Protein AF-A0A136MS18-F1 (afdb_monomer)

Solvent-accessible surface area (backbone atoms only — not comparable to full-atom values): 14974 Å² total; per-residue (Å²): 125,74,68,62,61,57,50,55,50,48,53,51,35,52,52,38,49,54,53,46,48,54,55,48,48,54,52,50,51,46,28,74,75,67,72,48,79,78,60,43,69,60,50,48,47,42,41,65,73,29,36,51,51,38,35,55,39,33,37,70,74,33,59,57,93,68,89,63,95,49,95,57,48,67,60,36,40,49,45,25,52,47,43,45,52,34,37,53,37,49,52,52,36,33,52,25,37,42,39,48,69,60,43,41,62,52,52,54,52,51,56,74,72,51,87,61,72,89,47,51,65,58,52,52,52,51,52,51,51,32,52,51,30,54,68,41,42,66,54,32,56,51,50,35,52,52,38,50,52,50,48,55,56,51,44,51,57,56,50,41,76,42,49,88,38,64,69,56,49,42,50,51,61,78,36,42,78,59,46,64,72,74,36,57,70,68,58,47,50,50,43,29,41,70,45,26,91,54,18,62,58,45,52,31,48,57,39,20,53,56,25,48,80,67,71,39,49,71,68,18,49,54,31,52,53,50,44,62,69,65,65,62,92,83,84,71,82,80,78,71,56,54,69,60,56,42,52,52,40,50,54,46,33,54,53,22,57,76,70,66,37,62,68,56,33,56,53,33,56,60,52,47,66,75,59,109

Radius of gyration: 25.47 Å; Cα contacts (8 Å, |Δi|>4): 242; chains: 1; bounding box: 56×48×82 Å

Mean predicted aligned error: 6.59 Å

Nearest PDB structures (foldseek):
  8snb-assembly1_1G  TM=2.740E-01  e=3.093E+00  Strongylocentrotus purpuratus
  8iyj-assembly1_W2  TM=2.113E-01  e=2.718E+00  Mus musculus
  8otz-assembly1_DX  TM=2.016E-01  e=2.388E+00  Bos taurus
  8otz-assembly1_EY  TM=1.857E-01  e=6.440E+00  Bos taurus

pLDDT: mean 89.03, std 12.2, range [33.09, 98.69]

Secondary structure (DSSP, 8-state):
-HHHHHHHHHHHHHHHHHHHHHHHHHHHHHHHHH-PPPPHHHHHHHIIIIIHHHHHHHHHHHSS---S--TTHHHHHHHHHHHHHHHHHHHHHHHHHHIIIIIHHHHHHHHHH---GGGHHHHHHHHHHHHHHHHHHHHHHHHHHHHHHHHHHHHHHHHHTTTT-HHHHHHHHHTHHHHHHHS-HHHHHHHHHHH-TTHHHHHHHHHHHHHHHTT-HHHHHHHHHHHHHH--TTSS--SS-HHHHHHHHHHHHHHHHHTT-HHHHHHHHHHHHHH-

Structure (mmCIF, N/CA/C/O backbone):
data_AF-A0A136MS18-F1
#
_entry.id   AF-A0A136MS18-F1
#
loop_
_atom_site.group_PDB
_atom_site.id
_atom_site.type_symbol
_atom_site.label_atom_id
_atom_site.label_alt_id
_atom_site.label_comp_id
_atom_site.label_asym_id
_atom_site.label_entity_id
_atom_site.label_seq_id
_atom_site.pdbx_PDB_ins_code
_atom_site.Cartn_x
_atom_site.Cartn_y
_atom_site.Cartn_z
_atom_site.occupancy
_atom_site.B_iso_or_equiv
_atom_site.auth_seq_id
_atom_site.auth_comp_id
_atom_site.auth_asym_id
_atom_site.auth_atom_id
_atom_site.pdbx_PDB_model_num
ATOM 1 N N . MET A 1 1 ? 23.961 16.015 -4.157 1.00 33.09 1 MET A N 1
ATOM 2 C CA . MET A 1 1 ? 23.806 15.070 -3.021 1.00 33.09 1 MET A CA 1
ATOM 3 C C . MET A 1 1 ? 22.403 15.019 -2.402 1.00 33.09 1 MET A C 1
ATOM 5 O O . MET A 1 1 ? 22.062 13.973 -1.872 1.00 33.09 1 MET A O 1
ATOM 9 N N . LYS A 1 2 ? 21.564 16.069 -2.480 1.00 38.19 2 LYS A N 1
ATOM 10 C CA . LYS A 1 2 ? 20.207 16.080 -1.881 1.00 38.19 2 LYS A CA 1
ATOM 11 C C . LYS A 1 2 ? 19.109 15.338 -2.681 1.00 38.19 2 LYS A C 1
ATOM 13 O O . LYS A 1 2 ? 18.077 15.024 -2.105 1.00 38.19 2 LYS A O 1
ATOM 18 N N . SER A 1 3 ? 19.324 15.021 -3.964 1.00 50.47 3 SER A N 1
ATOM 19 C CA . SER A 1 3 ? 18.340 14.317 -4.814 1.00 50.47 3 SER A CA 1
ATOM 20 C C . SER A 1 3 ? 18.195 12.822 -4.493 1.00 50.47 3 SER A C 1
ATOM 22 O O . SER A 1 3 ? 17.095 12.289 -4.566 1.00 50.47 3 SER A O 1
ATOM 24 N N . ASN A 1 4 ? 19.276 12.145 -4.086 1.00 49.47 4 ASN A N 1
ATOM 25 C CA . ASN A 1 4 ? 19.251 10.694 -3.855 1.00 49.47 4 ASN A CA 1
ATOM 26 C C . ASN A 1 4 ? 18.487 10.308 -2.579 1.00 49.47 4 ASN A C 1
ATOM 28 O O . ASN A 1 4 ? 17.766 9.315 -2.589 1.00 49.47 4 ASN A O 1
ATOM 32 N N . LEU A 1 5 ? 18.586 11.110 -1.511 1.00 51.78 5 LEU A N 1
ATOM 33 C CA . LEU A 1 5 ? 17.838 10.889 -0.264 1.00 51.78 5 LEU A CA 1
ATOM 34 C C . LEU A 1 5 ? 16.319 10.949 -0.497 1.00 51.78 5 LEU A C 1
ATOM 36 O O . LEU A 1 5 ? 15.604 10.053 -0.062 1.00 51.78 5 LEU A O 1
ATOM 40 N N . SER A 1 6 ? 15.852 11.910 -1.302 1.00 75.31 6 SER A N 1
ATOM 41 C CA . SER A 1 6 ? 14.428 12.043 -1.640 1.00 75.31 6 SER A CA 1
ATOM 42 C C . SER A 1 6 ? 13.873 10.859 -2.445 1.00 75.31 6 SER A C 1
ATOM 44 O O . SER A 1 6 ? 12.674 10.594 -2.373 1.00 75.31 6 SER A O 1
ATOM 46 N N . ASN A 1 7 ? 14.707 10.154 -3.218 1.00 83.81 7 ASN A N 1
ATOM 47 C CA . ASN A 1 7 ? 14.269 9.014 -4.030 1.00 83.81 7 ASN A CA 1
ATOM 48 C C . ASN A 1 7 ? 14.066 7.758 -3.180 1.00 83.81 7 ASN A C 1
ATOM 50 O O . ASN A 1 7 ? 13.049 7.081 -3.320 1.00 83.81 7 ASN A O 1
ATOM 54 N N . PHE A 1 8 ? 15.004 7.471 -2.272 1.00 85.88 8 PHE A N 1
ATOM 55 C CA . PHE A 1 8 ? 14.867 6.351 -1.340 1.00 85.88 8 PHE A CA 1
ATOM 56 C C . PHE A 1 8 ? 13.683 6.545 -0.396 1.00 85.88 8 PHE A C 1
ATOM 58 O O . PHE A 1 8 ? 12.918 5.607 -0.192 1.00 85.88 8 PHE A O 1
ATOM 65 N N . GLU A 1 9 ? 13.490 7.762 0.119 1.00 88.50 9 GLU A N 1
ATOM 66 C CA . GLU A 1 9 ? 12.328 8.101 0.945 1.00 88.50 9 GLU A CA 1
ATOM 67 C C . GLU A 1 9 ? 11.017 7.884 0.178 1.00 88.50 9 GLU A C 1
ATOM 69 O O . GLU A 1 9 ? 10.095 7.274 0.713 1.00 88.50 9 GLU A O 1
ATOM 74 N N . ARG A 1 10 ? 10.942 8.297 -1.096 1.00 91.25 10 ARG A N 1
ATOM 75 C CA . ARG A 1 10 ? 9.740 8.123 -1.928 1.00 91.25 10 ARG A CA 1
ATOM 76 C C . ARG A 1 10 ? 9.439 6.652 -2.198 1.00 91.25 10 ARG A C 1
ATOM 78 O O . ARG A 1 10 ? 8.299 6.226 -2.055 1.00 91.25 10 ARG A O 1
ATOM 85 N N . ILE A 1 11 ? 10.452 5.859 -2.540 1.00 93.75 11 ILE A N 1
ATOM 86 C CA . ILE A 1 11 ? 10.289 4.413 -2.746 1.00 93.75 11 ILE A CA 1
ATOM 87 C C . ILE A 1 11 ? 9.868 3.724 -1.448 1.00 93.75 11 ILE A C 1
ATOM 89 O O . ILE A 1 11 ? 8.988 2.865 -1.461 1.00 93.75 11 ILE A O 1
ATOM 93 N N . HIS A 1 12 ? 10.474 4.102 -0.322 1.00 93.94 12 HIS A N 1
ATOM 94 C CA . HIS A 1 12 ? 10.102 3.576 0.985 1.00 93.94 12 HIS A CA 1
ATOM 95 C C . HIS A 1 12 ? 8.643 3.901 1.327 1.00 93.94 12 HIS A C 1
ATOM 97 O O . HIS A 1 12 ? 7.895 2.997 1.697 1.00 93.94 12 HIS A O 1
ATOM 103 N N . PHE A 1 13 ? 8.225 5.151 1.117 1.00 95.81 13 PHE A N 1
ATOM 104 C CA . PHE A 1 13 ? 6.844 5.588 1.293 1.00 95.81 13 PHE A CA 1
ATOM 105 C C . PHE A 1 13 ? 5.871 4.776 0.433 1.00 95.81 13 PHE A C 1
ATOM 107 O O . PHE A 1 13 ? 4.915 4.223 0.966 1.00 95.81 13 PHE A O 1
ATOM 114 N N . LEU A 1 14 ? 6.134 4.634 -0.872 1.00 96.56 14 LEU A N 1
ATOM 115 C CA . LEU A 1 14 ? 5.261 3.882 -1.781 1.00 96.56 14 LEU A CA 1
ATOM 116 C C . LEU A 1 14 ? 5.157 2.406 -1.384 1.00 96.56 14 LEU A C 1
ATOM 118 O O . LEU A 1 14 ? 4.071 1.835 -1.413 1.00 96.56 14 LEU A O 1
ATOM 122 N N . ARG A 1 15 ? 6.262 1.786 -0.951 1.00 96.19 15 ARG A N 1
ATOM 123 C CA . ARG A 1 15 ? 6.241 0.407 -0.440 1.00 96.19 15 ARG A CA 1
ATOM 124 C C . ARG A 1 15 ? 5.384 0.275 0.813 1.00 96.19 15 ARG A C 1
ATOM 126 O O . ARG A 1 15 ? 4.618 -0.681 0.905 1.00 96.19 15 ARG A O 1
ATOM 133 N N . LEU A 1 16 ? 5.521 1.193 1.770 1.00 97.12 16 LEU A N 1
ATOM 134 C CA . LEU A 1 16 ? 4.694 1.190 2.978 1.00 97.12 16 LEU A CA 1
ATOM 135 C C . LEU A 1 16 ? 3.220 1.387 2.628 1.00 97.12 16 LEU A C 1
ATOM 137 O O . LEU A 1 16 ? 2.384 0.615 3.087 1.00 97.12 16 LEU A O 1
ATOM 141 N N . LEU A 1 17 ? 2.919 2.367 1.774 1.00 98.19 17 LEU A N 1
ATOM 142 C CA . LEU A 1 17 ? 1.559 2.679 1.358 1.00 98.19 17 LEU A CA 1
ATOM 143 C C . LEU A 1 17 ? 0.900 1.491 0.664 1.00 98.19 17 LEU A C 1
ATOM 145 O O . LEU A 1 17 ? -0.183 1.088 1.059 1.00 98.19 17 LEU A O 1
ATOM 149 N N . PHE A 1 18 ? 1.536 0.926 -0.361 1.00 97.81 18 PHE A N 1
ATOM 150 C CA . PHE A 1 18 ? 0.926 -0.126 -1.172 1.00 97.81 18 PHE A CA 1
ATOM 151 C C . PHE A 1 18 ? 0.724 -1.415 -0.382 1.00 97.81 18 PHE A C 1
ATOM 153 O O . PHE A 1 18 ? -0.341 -2.020 -0.468 1.00 97.81 18 PHE A O 1
ATOM 160 N N . ASN A 1 19 ? 1.699 -1.815 0.437 1.00 96.75 19 ASN A N 1
ATOM 161 C CA . ASN A 1 19 ? 1.524 -2.992 1.284 1.00 96.75 19 ASN A CA 1
ATOM 162 C C . ASN A 1 19 ? 0.481 -2.742 2.381 1.00 96.75 19 ASN A C 1
ATOM 164 O O . ASN A 1 19 ? -0.406 -3.571 2.561 1.00 96.75 19 ASN A O 1
ATOM 168 N N . GLY A 1 20 ? 0.522 -1.579 3.041 1.00 97.56 20 GLY A N 1
ATOM 169 C CA . GLY A 1 20 ? -0.467 -1.189 4.048 1.00 97.56 20 GLY A CA 1
ATOM 170 C C . GLY A 1 20 ? -1.888 -1.107 3.497 1.00 97.56 20 GLY A C 1
ATOM 171 O O . GLY A 1 20 ? -2.825 -1.594 4.122 1.00 97.56 20 GLY A O 1
ATOM 172 N N . TYR A 1 21 ? -2.041 -0.557 2.292 1.00 98.50 21 TYR A N 1
ATOM 173 C CA . TYR A 1 21 ? -3.304 -0.505 1.564 1.00 98.50 21 TYR A CA 1
ATOM 174 C C . TYR A 1 21 ? -3.860 -1.907 1.315 1.00 98.50 21 TYR A C 1
ATOM 176 O O . TYR A 1 21 ? -5.025 -2.165 1.606 1.00 98.50 21 TYR A O 1
ATOM 184 N N . LEU A 1 22 ? -3.036 -2.828 0.802 1.00 98.00 22 LEU A N 1
ATOM 185 C CA . LEU A 1 22 ? -3.468 -4.198 0.520 1.00 98.00 22 LEU A CA 1
ATOM 186 C C . LEU A 1 22 ? -3.804 -4.972 1.794 1.00 98.00 22 LEU A C 1
ATOM 188 O O . LEU A 1 22 ? -4.805 -5.682 1.825 1.00 98.00 22 LEU A O 1
ATOM 192 N N . GLU A 1 23 ? -3.008 -4.819 2.847 1.00 97.50 23 GLU A N 1
ATOM 193 C CA . GLU A 1 23 ? -3.266 -5.479 4.125 1.00 97.50 23 GLU A CA 1
ATOM 194 C C .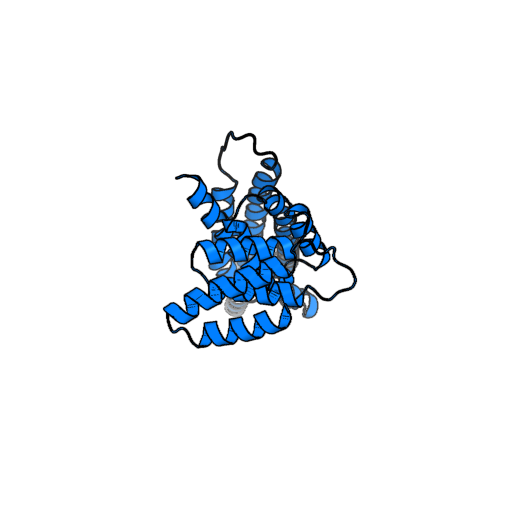 GLU A 1 23 ? -4.562 -4.966 4.767 1.00 97.50 23 GLU A C 1
ATOM 196 O O . GLU A 1 23 ? -5.427 -5.758 5.154 1.00 97.50 23 GLU A O 1
ATOM 201 N N . PHE A 1 24 ? -4.760 -3.644 4.795 1.00 98.31 24 PHE A N 1
ATOM 202 C CA . PHE A 1 24 ? -5.987 -3.054 5.319 1.00 98.31 24 PHE A CA 1
ATOM 203 C C . PHE A 1 24 ? -7.206 -3.367 4.443 1.00 98.31 24 PHE A C 1
ATOM 205 O O . PHE A 1 24 ? -8.287 -3.615 4.973 1.00 98.31 24 PHE A O 1
ATOM 212 N N . ARG A 1 25 ? -7.052 -3.444 3.115 1.00 98.00 25 ARG A N 1
ATOM 213 C CA . ARG A 1 25 ? -8.117 -3.870 2.192 1.00 98.00 25 ARG A CA 1
ATOM 214 C C . ARG A 1 25 ? -8.662 -5.246 2.559 1.00 98.00 25 ARG A C 1
ATOM 216 O O . ARG A 1 25 ? -9.873 -5.446 2.521 1.00 98.00 25 ARG A O 1
ATOM 223 N N . GLU A 1 26 ? -7.801 -6.192 2.923 1.00 97.38 26 GLU A N 1
ATOM 224 C CA . GLU A 1 26 ? -8.241 -7.531 3.326 1.00 97.38 26 GLU A CA 1
ATOM 225 C C . GLU A 1 26 ? -8.958 -7.523 4.683 1.00 97.38 26 GLU A C 1
ATOM 227 O O . GLU A 1 26 ? -9.953 -8.230 4.853 1.00 97.38 26 GLU A O 1
ATOM 232 N N . ILE A 1 27 ? -8.522 -6.683 5.628 1.00 97.50 27 ILE A N 1
ATOM 233 C CA . ILE A 1 27 ? -9.252 -6.446 6.885 1.00 97.50 27 ILE A CA 1
ATOM 234 C C . ILE A 1 27 ? -10.639 -5.865 6.597 1.00 97.50 27 ILE A C 1
ATOM 236 O O . ILE A 1 27 ? -11.641 -6.373 7.101 1.00 97.50 27 ILE A O 1
ATOM 240 N N . TYR A 1 28 ? -10.701 -4.834 5.758 1.00 98.06 28 TYR A N 1
ATOM 241 C CA . TYR A 1 28 ? -11.936 -4.142 5.423 1.00 98.06 28 TYR A CA 1
ATOM 242 C C . TYR A 1 28 ? -12.926 -5.054 4.689 1.00 98.06 28 TYR A C 1
ATOM 244 O O . TYR A 1 28 ? -14.100 -5.096 5.043 1.00 98.06 28 TYR A O 1
ATOM 252 N N . LYS A 1 29 ? -12.457 -5.863 3.729 1.00 97.44 29 LYS A N 1
ATOM 253 C CA . LYS A 1 29 ? -13.288 -6.868 3.045 1.00 97.44 29 LYS A CA 1
ATOM 254 C C . LYS A 1 29 ? -13.893 -7.881 4.012 1.00 97.44 29 LYS A C 1
ATOM 256 O O . LYS A 1 29 ? -15.079 -8.173 3.904 1.00 97.44 29 LYS A O 1
ATOM 261 N N . LYS A 1 30 ? -13.099 -8.415 4.946 1.00 96.56 30 LYS A N 1
ATOM 262 C CA . LYS A 1 30 ? -13.599 -9.360 5.959 1.00 96.56 30 LYS A CA 1
ATOM 263 C C . LYS A 1 30 ? -14.648 -8.712 6.849 1.00 96.56 30 LYS A C 1
ATOM 265 O O . LYS A 1 30 ? -15.694 -9.305 7.079 1.00 96.56 30 LYS A O 1
ATOM 270 N N . PHE A 1 31 ? -14.405 -7.477 7.282 1.00 96.75 31 PHE A N 1
ATOM 271 C CA . PHE A 1 31 ? -15.391 -6.711 8.036 1.00 96.75 31 PHE A CA 1
ATOM 272 C C . PHE A 1 31 ? -16.700 -6.527 7.250 1.00 96.75 31 PHE A C 1
ATOM 274 O O . PHE A 1 31 ? -17.769 -6.777 7.796 1.00 96.75 31 PHE A O 1
ATOM 281 N N . GLN A 1 32 ? -16.630 -6.168 5.966 1.00 96.88 32 GLN A N 1
ATOM 282 C CA . GLN A 1 32 ? -17.813 -6.012 5.111 1.00 96.88 32 GLN A CA 1
ATOM 283 C C . GLN A 1 32 ? -18.567 -7.332 4.880 1.00 96.88 32 GLN A C 1
ATOM 285 O O . GLN A 1 32 ? -19.793 -7.334 4.826 1.00 96.88 32 GLN A O 1
ATOM 290 N N . ALA A 1 33 ? -17.853 -8.452 4.744 1.00 96.19 33 ALA A N 1
ATOM 291 C CA . ALA A 1 33 ? -18.457 -9.754 4.468 1.00 96.19 33 ALA A CA 1
ATOM 292 C C . ALA A 1 33 ? -19.047 -10.429 5.718 1.00 96.19 33 ALA A C 1
ATOM 294 O O . ALA A 1 33 ? -20.098 -11.060 5.640 1.00 96.19 33 ALA A O 1
ATOM 295 N N . GLU A 1 34 ? -18.365 -10.323 6.860 1.00 95.00 34 GLU A N 1
ATOM 296 C CA . GLU A 1 34 ? -18.676 -11.092 8.073 1.00 95.00 34 GLU A CA 1
ATOM 297 C C . GLU A 1 34 ? -19.262 -10.227 9.200 1.00 95.00 34 GLU A C 1
ATOM 299 O O . GLU A 1 34 ? -19.742 -10.761 10.198 1.00 95.00 34 GLU A O 1
ATOM 304 N N . GLY A 1 35 ? -19.174 -8.895 9.106 1.00 90.69 35 GLY A N 1
ATOM 305 C CA . GLY A 1 35 ? -19.489 -7.976 10.208 1.00 90.69 35 GLY A CA 1
ATOM 306 C C . GLY A 1 35 ? -18.524 -8.082 11.397 1.00 90.69 35 GLY A C 1
ATOM 307 O O . GLY A 1 35 ? -18.728 -7.444 12.429 1.00 90.69 35 GLY A O 1
ATOM 308 N N . ALA A 1 36 ? -17.470 -8.894 11.278 1.00 88.88 36 ALA A N 1
ATOM 309 C CA . ALA A 1 36 ? -16.552 -9.194 12.362 1.00 88.88 36 ALA A CA 1
ATOM 310 C C . ALA A 1 36 ? -15.483 -8.105 12.512 1.00 88.88 36 ALA A C 1
ATOM 312 O O . ALA A 1 36 ? -14.789 -7.743 11.560 1.00 88.88 36 ALA A O 1
ATOM 313 N N . PHE A 1 37 ? -15.302 -7.616 13.740 1.00 92.88 37 PHE A N 1
ATOM 314 C CA . PHE A 1 37 ? -14.216 -6.689 14.047 1.00 92.88 37 PHE A CA 1
ATOM 315 C C . PHE A 1 37 ? -12.847 -7.370 13.946 1.00 92.88 37 PHE A C 1
ATOM 317 O O . PHE A 1 37 ? -12.695 -8.520 14.383 1.00 92.88 37 PHE A O 1
ATOM 324 N N . PRO A 1 38 ? -11.821 -6.660 13.444 1.00 94.00 38 PRO A N 1
ATOM 325 C CA . PRO A 1 38 ? -10.468 -7.189 13.420 1.00 94.00 38 PRO A CA 1
ATOM 326 C C . PRO A 1 38 ? -9.948 -7.447 14.837 1.00 94.00 38 PRO A C 1
ATOM 328 O O . PRO A 1 38 ? -10.395 -6.865 15.828 1.00 94.00 38 PRO A O 1
ATOM 331 N N . ARG A 1 39 ? -8.949 -8.324 14.947 1.00 93.31 39 ARG A N 1
ATOM 332 C CA . ARG A 1 39 ? -8.255 -8.543 16.221 1.00 93.31 39 ARG A CA 1
ATOM 333 C C . ARG A 1 39 ? -7.441 -7.295 16.569 1.00 93.31 39 ARG A C 1
ATOM 335 O O . ARG A 1 39 ? -6.647 -6.854 15.743 1.00 93.31 39 ARG A O 1
ATOM 342 N N . ALA A 1 40 ? -7.559 -6.805 17.805 1.00 93.38 40 ALA A N 1
ATOM 343 C CA . ALA A 1 40 ? -6.842 -5.615 18.284 1.00 93.38 40 ALA A CA 1
ATOM 344 C C . ALA A 1 40 ? -5.328 -5.678 18.006 1.00 93.38 40 ALA A C 1
ATOM 346 O O . ALA A 1 40 ? -4.757 -4.724 17.495 1.00 93.38 40 ALA A O 1
ATOM 347 N N . ARG A 1 41 ? -4.706 -6.845 18.225 1.00 93.88 41 ARG A N 1
ATOM 348 C CA . ARG A 1 41 ? -3.273 -7.070 17.969 1.00 93.88 41 ARG A CA 1
ATOM 349 C C . ARG A 1 41 ? -2.862 -6.865 16.504 1.00 93.88 41 ARG A C 1
ATOM 351 O O . ARG A 1 41 ? -1.747 -6.431 16.251 1.00 93.88 41 ARG A O 1
ATOM 358 N N . ILE A 1 42 ? -3.740 -7.181 15.546 1.00 95.62 42 ILE A N 1
ATOM 359 C CA . ILE A 1 42 ? -3.459 -6.956 14.116 1.00 95.62 42 ILE A CA 1
ATOM 360 C C . ILE A 1 42 ? -3.433 -5.450 13.833 1.00 95.62 42 ILE A C 1
ATOM 362 O O . ILE A 1 42 ? -2.524 -4.969 13.166 1.00 95.62 42 ILE A O 1
ATOM 366 N N . ILE A 1 43 ? -4.395 -4.698 14.379 1.00 97.19 43 ILE A N 1
ATOM 367 C CA . ILE A 1 43 ? -4.447 -3.238 14.213 1.00 97.19 43 ILE A CA 1
ATOM 368 C C . ILE A 1 43 ? -3.278 -2.551 14.925 1.00 97.19 43 ILE A C 1
ATOM 370 O O . ILE A 1 43 ? -2.670 -1.652 14.357 1.00 97.19 43 ILE A O 1
ATOM 374 N N . GLU A 1 44 ? -2.909 -3.007 16.122 1.00 96.25 44 GLU A N 1
ATOM 375 C CA . GLU A 1 44 ? -1.719 -2.533 16.837 1.00 96.25 44 GLU A CA 1
ATOM 376 C C . GLU A 1 44 ? -0.439 -2.733 16.013 1.00 96.25 44 GLU A C 1
ATOM 378 O O . GLU A 1 44 ? 0.345 -1.795 15.854 1.00 96.25 44 GLU A O 1
ATOM 383 N N . GLN A 1 45 ? -0.248 -3.928 15.442 1.00 96.75 45 GLN A N 1
ATOM 384 C CA . GLN A 1 45 ? 0.903 -4.214 14.588 1.00 96.75 45 GLN A CA 1
ATOM 385 C C . GLN A 1 45 ? 0.910 -3.313 13.348 1.00 96.75 45 GLN A C 1
ATOM 387 O O . GLN A 1 45 ? 1.928 -2.692 13.053 1.00 96.75 45 GLN A O 1
ATOM 392 N N . LEU A 1 46 ? -0.227 -3.176 12.659 1.00 96.12 46 LEU A N 1
ATOM 393 C CA . LEU A 1 46 ? -0.361 -2.269 11.518 1.00 96.12 46 LEU A CA 1
ATOM 394 C C . LEU A 1 46 ? -0.025 -0.822 11.889 1.00 96.12 46 LEU A C 1
ATOM 396 O O . LEU A 1 46 ? 0.691 -0.142 11.151 1.00 96.12 46 LEU A O 1
ATOM 400 N N . CYS A 1 47 ? -0.508 -0.347 13.036 1.00 96.12 47 CYS A N 1
ATOM 401 C CA . CYS A 1 47 ? -0.231 1.001 13.511 1.00 96.12 47 CYS A CA 1
ATOM 402 C C . CYS A 1 47 ? 1.279 1.241 13.667 1.00 96.12 47 CYS A C 1
ATOM 404 O O . CYS A 1 47 ? 1.806 2.219 13.137 1.00 96.12 47 CYS A O 1
ATOM 406 N N . GLN A 1 48 ? 1.983 0.328 14.341 1.00 94.19 48 GLN A N 1
ATOM 407 C CA . GLN A 1 48 ? 3.414 0.459 14.642 1.00 94.19 48 GLN A CA 1
ATOM 408 C C . GLN A 1 48 ? 4.308 0.198 13.422 1.00 94.19 48 GLN A C 1
ATOM 410 O O . GLN A 1 48 ? 5.299 0.893 13.184 1.00 94.19 48 GLN A O 1
ATOM 415 N N . GLU A 1 49 ? 3.992 -0.832 12.642 1.00 95.25 49 GLU A N 1
ATOM 416 C CA . GLU A 1 49 ? 4.876 -1.307 11.582 1.00 95.25 49 GLU A CA 1
ATOM 417 C C . GLU A 1 49 ? 4.651 -0.597 10.251 1.00 95.25 49 GLU A C 1
ATOM 419 O O . GLU A 1 49 ? 5.603 -0.518 9.464 1.00 95.25 49 GLU A O 1
ATOM 424 N N . VAL A 1 50 ? 3.446 -0.061 10.027 1.00 96.94 50 VAL A N 1
ATOM 425 C CA . VAL A 1 50 ? 3.026 0.545 8.761 1.00 96.94 50 VAL A CA 1
ATOM 426 C C . VAL A 1 50 ? 2.637 2.007 8.942 1.00 96.94 50 VAL A C 1
ATOM 428 O O . VAL A 1 50 ? 3.321 2.868 8.394 1.00 96.94 50 VAL A O 1
ATOM 431 N N . PHE A 1 51 ? 1.572 2.318 9.689 1.00 97.38 51 PHE A N 1
ATOM 432 C CA . 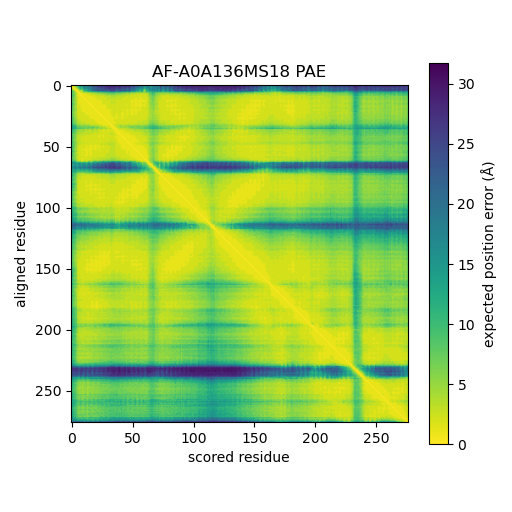PHE A 1 51 ? 0.968 3.657 9.649 1.00 97.38 51 PHE A CA 1
ATOM 433 C C . PHE A 1 51 ? 1.825 4.741 10.321 1.00 97.38 51 PHE A C 1
ATOM 435 O O . PHE A 1 51 ? 1.928 5.837 9.772 1.00 97.38 51 PHE A O 1
ATOM 442 N N . ASP A 1 52 ? 2.511 4.451 11.430 1.00 97.75 52 ASP A N 1
ATOM 443 C CA . ASP A 1 52 ? 3.441 5.412 12.049 1.00 97.75 52 ASP A CA 1
ATOM 444 C C . ASP A 1 52 ? 4.632 5.726 11.124 1.00 97.75 52 ASP A C 1
ATOM 446 O O . ASP A 1 52 ? 5.027 6.884 10.925 1.00 97.75 52 ASP A O 1
ATOM 450 N N . LYS A 1 53 ? 5.163 4.693 10.459 1.00 97.62 53 LYS A N 1
ATOM 451 C CA . LYS A 1 53 ? 6.239 4.856 9.473 1.00 97.62 53 LYS A CA 1
ATOM 452 C C . LYS A 1 53 ? 5.751 5.595 8.234 1.00 97.62 53 LYS A C 1
ATOM 454 O O . LYS A 1 53 ? 6.475 6.446 7.720 1.00 97.62 53 LYS A O 1
ATOM 459 N N . LEU A 1 54 ? 4.531 5.310 7.779 1.00 96.81 54 LEU A N 1
ATOM 460 C CA . LEU A 1 54 ? 3.901 5.986 6.651 1.00 96.81 54 LEU A CA 1
ATOM 461 C C . LEU A 1 54 ? 3.733 7.478 6.951 1.00 96.81 54 LEU A C 1
ATOM 463 O O . LEU A 1 54 ? 4.173 8.299 6.150 1.00 96.81 54 LEU A O 1
ATOM 467 N N . ARG A 1 55 ? 3.208 7.825 8.134 1.00 96.44 55 ARG A N 1
ATOM 468 C CA . ARG A 1 55 ? 3.088 9.206 8.628 1.00 96.44 55 ARG A CA 1
ATOM 469 C C . ARG A 1 55 ? 4.436 9.909 8.669 1.00 96.44 55 ARG A C 1
ATOM 471 O O . ARG A 1 55 ? 4.600 10.995 8.122 1.00 96.44 55 ARG A O 1
ATOM 478 N N . THR A 1 56 ? 5.426 9.278 9.289 1.00 95.44 56 THR A N 1
ATOM 479 C CA . THR A 1 56 ? 6.769 9.850 9.409 1.00 95.44 56 THR A CA 1
ATOM 480 C C . THR A 1 56 ? 7.423 10.046 8.039 1.00 95.44 56 THR A C 1
ATOM 482 O O . THR A 1 56 ? 8.093 11.054 7.807 1.00 95.44 56 THR A O 1
ATOM 485 N N . SER A 1 57 ? 7.231 9.099 7.119 1.00 94.06 57 SER A N 1
ATOM 486 C CA . SER A 1 57 ? 7.764 9.177 5.761 1.00 94.06 57 SER A CA 1
ATOM 487 C C . SER A 1 57 ? 7.055 10.248 4.929 1.00 94.06 57 SER A C 1
ATOM 489 O O . SER A 1 57 ? 7.736 10.993 4.227 1.00 94.06 57 SER A O 1
ATOM 491 N N . ALA A 1 58 ? 5.728 10.372 5.038 1.00 93.69 58 ALA A N 1
ATOM 492 C CA . ALA A 1 58 ? 4.957 11.438 4.398 1.00 93.69 58 ALA A CA 1
ATOM 493 C C . ALA A 1 58 ? 5.449 12.813 4.854 1.00 93.69 58 ALA A C 1
ATOM 495 O O . ALA A 1 58 ? 5.801 13.646 4.023 1.00 93.69 58 ALA A O 1
ATOM 496 N N . HIS A 1 59 ? 5.615 13.001 6.163 1.00 91.50 59 HIS A N 1
ATOM 497 C CA . HIS A 1 59 ? 6.032 14.283 6.716 1.00 91.50 59 HIS A CA 1
ATOM 498 C C . HIS A 1 59 ? 7.436 14.698 6.257 1.00 91.50 59 HIS A C 1
ATOM 500 O O . HIS A 1 59 ? 7.675 15.855 5.906 1.00 91.50 59 HIS A O 1
ATOM 506 N N . LYS A 1 60 ? 8.376 13.747 6.181 1.00 89.88 60 LYS A N 1
ATOM 507 C CA . LYS A 1 60 ? 9.728 13.997 5.647 1.00 89.88 60 LYS A CA 1
ATOM 508 C C . LYS A 1 60 ? 9.713 14.354 4.158 1.00 89.88 60 LYS A C 1
ATOM 510 O O . LYS A 1 60 ? 10.448 15.251 3.726 1.00 89.88 60 LYS A O 1
ATOM 515 N N . LEU A 1 61 ? 8.885 13.656 3.382 1.00 88.19 61 LEU A N 1
ATOM 516 C CA . LEU A 1 61 ? 8.773 13.854 1.940 1.00 88.19 61 LEU A CA 1
ATOM 517 C C . LEU A 1 61 ? 8.068 15.164 1.587 1.00 88.19 61 LEU A C 1
ATOM 519 O O . LEU A 1 61 ? 8.552 15.902 0.728 1.00 88.19 61 LEU A O 1
ATOM 523 N N . TYR A 1 62 ? 6.962 15.454 2.267 1.00 87.94 62 TYR A N 1
ATOM 524 C CA . TYR A 1 62 ? 5.971 16.436 1.842 1.00 87.94 62 TYR A CA 1
ATOM 525 C C . TYR A 1 62 ? 5.776 17.594 2.837 1.00 87.94 62 TYR A C 1
ATOM 527 O O . TYR A 1 62 ? 5.526 18.722 2.409 1.00 87.94 62 TYR A O 1
ATOM 535 N N . GLY A 1 63 ? 5.972 17.374 4.141 1.00 74.00 63 GLY A N 1
ATOM 536 C CA . GLY A 1 63 ? 5.649 18.331 5.213 1.00 74.00 63 GLY A CA 1
ATOM 537 C C . GLY A 1 63 ? 6.637 19.490 5.431 1.00 74.00 63 GLY A C 1
ATOM 538 O O . GLY A 1 63 ? 6.344 20.431 6.164 1.00 74.00 63 GLY A O 1
ATOM 539 N N . GLY A 1 64 ? 7.820 19.481 4.806 1.00 68.50 64 GLY A N 1
ATOM 540 C CA . GLY A 1 64 ? 8.825 20.539 5.009 1.00 68.50 64 GLY A CA 1
ATOM 541 C C . GLY A 1 64 ? 8.499 21.863 4.299 1.00 68.50 64 GLY A C 1
ATOM 542 O O . GLY A 1 64 ? 7.923 21.839 3.219 1.00 68.50 64 GLY A O 1
ATOM 543 N N . ASN A 1 65 ? 8.957 23.008 4.837 1.00 54.91 65 ASN A N 1
ATOM 544 C CA . ASN A 1 65 ? 8.933 24.357 4.221 1.00 54.91 65 ASN A CA 1
ATOM 545 C C . ASN A 1 65 ? 9.837 24.459 2.969 1.00 54.91 65 ASN A C 1
ATOM 547 O O . ASN A 1 65 ? 10.766 25.268 2.894 1.00 54.91 65 ASN A O 1
ATOM 551 N N . ARG A 1 66 ? 9.615 23.602 1.972 1.00 59.66 66 ARG A N 1
ATOM 552 C CA . ARG A 1 66 ? 10.329 23.650 0.697 1.00 59.66 66 ARG A CA 1
ATOM 553 C C . ARG A 1 66 ? 9.734 24.797 -0.121 1.00 59.66 66 ARG A C 1
ATOM 555 O O . ARG A 1 66 ? 8.679 24.647 -0.720 1.00 59.66 66 ARG A O 1
ATOM 562 N N . ARG A 1 67 ? 10.423 25.944 -0.135 1.00 49.53 67 ARG A N 1
ATOM 563 C CA . ARG A 1 67 ? 10.123 27.128 -0.971 1.00 49.53 67 ARG A CA 1
ATOM 564 C C . ARG A 1 67 ? 10.413 26.905 -2.464 1.00 49.53 67 ARG A C 1
ATOM 566 O O . ARG A 1 67 ? 10.796 27.838 -3.158 1.00 49.53 67 ARG A O 1
ATOM 573 N N . ASN A 1 68 ? 10.311 25.672 -2.943 1.00 52.75 68 ASN A N 1
ATOM 574 C CA . ASN A 1 68 ? 10.498 25.410 -4.358 1.00 52.75 68 ASN A CA 1
ATOM 575 C C . ASN A 1 68 ? 9.135 25.508 -5.028 1.00 52.75 68 ASN A C 1
ATOM 577 O O . ASN A 1 68 ? 8.163 24.949 -4.523 1.00 52.75 68 ASN A O 1
ATOM 581 N N . GLU A 1 69 ? 9.099 26.204 -6.159 1.00 57.25 69 GLU A N 1
ATOM 582 C CA . GLU A 1 69 ? 7.993 26.258 -7.114 1.00 57.25 69 GLU A CA 1
ATOM 583 C C . GLU A 1 69 ? 7.779 24.857 -7.719 1.00 57.25 69 GLU A C 1
ATOM 585 O O . GLU A 1 69 ? 8.090 24.593 -8.876 1.00 57.25 69 GLU A O 1
ATOM 590 N N . ASN A 1 70 ? 7.344 23.900 -6.895 1.00 67.56 70 ASN A N 1
ATOM 591 C CA . ASN A 1 70 ? 6.939 22.581 -7.349 1.00 67.56 70 ASN A CA 1
ATOM 592 C C . ASN A 1 70 ? 5.469 22.683 -7.780 1.00 67.56 70 ASN A C 1
ATOM 594 O O . ASN A 1 70 ? 4.627 22.956 -6.921 1.00 67.56 70 ASN A O 1
ATOM 598 N N . PRO A 1 71 ? 5.126 22.454 -9.060 1.00 66.75 71 PRO A N 1
ATOM 599 C CA . PRO A 1 71 ? 3.739 22.509 -9.523 1.00 66.75 71 PRO A CA 1
ATOM 600 C C . PRO A 1 71 ? 2.820 21.507 -8.806 1.00 66.75 71 PRO A C 1
ATOM 602 O O . PRO A 1 71 ? 1.607 21.675 -8.831 1.00 66.75 71 PRO A O 1
ATOM 605 N N . SER A 1 72 ? 3.380 20.492 -8.138 1.00 80.44 72 SER A N 1
ATOM 606 C CA . SER A 1 72 ? 2.624 19.503 -7.360 1.00 80.44 72 SER A CA 1
ATOM 607 C C . SER A 1 72 ? 2.608 19.766 -5.850 1.00 80.44 72 SER A C 1
ATOM 609 O O . SER A 1 72 ? 2.300 18.867 -5.067 1.00 80.44 72 SER A O 1
ATOM 611 N N . ARG A 1 73 ? 2.987 20.972 -5.407 1.00 83.62 73 ARG A N 1
ATOM 612 C CA . ARG A 1 73 ? 3.174 21.280 -3.982 1.00 83.62 73 ARG A CA 1
ATOM 613 C C . ARG A 1 73 ? 1.905 21.092 -3.153 1.00 83.62 73 ARG A C 1
ATOM 615 O O . ARG A 1 73 ? 1.984 20.556 -2.048 1.00 83.62 73 ARG A O 1
ATOM 622 N N . ASP A 1 74 ? 0.763 21.510 -3.681 1.00 88.31 74 ASP A N 1
ATOM 623 C CA . ASP A 1 74 ? -0.514 21.406 -2.974 1.00 88.31 74 ASP A CA 1
ATOM 624 C C . ASP A 1 74 ? -0.929 19.942 -2.808 1.00 88.31 74 ASP A C 1
ATOM 626 O O . ASP A 1 74 ? -1.377 19.544 -1.737 1.00 88.31 74 ASP A O 1
ATOM 630 N N . GLN A 1 75 ? -0.699 19.110 -3.828 1.00 90.94 75 GLN A N 1
ATOM 631 C CA . GLN A 1 75 ? -0.959 17.671 -3.774 1.00 90.94 75 GLN A CA 1
ATOM 632 C C . GLN A 1 75 ? -0.008 16.962 -2.804 1.00 90.94 75 GLN A C 1
ATOM 634 O O . GLN A 1 75 ? -0.431 16.053 -2.094 1.00 90.94 75 GLN A O 1
ATOM 639 N N . GLU A 1 76 ? 1.260 17.381 -2.735 1.00 90.75 76 GLU A N 1
ATOM 640 C CA . GLU A 1 76 ? 2.216 16.874 -1.745 1.00 90.75 76 GLU A CA 1
ATOM 641 C C . GLU A 1 76 ? 1.752 17.202 -0.318 1.00 90.75 76 GLU A C 1
ATOM 643 O O . GLU A 1 76 ? 1.650 16.305 0.518 1.00 90.75 76 GLU A O 1
ATOM 648 N N . LEU A 1 77 ? 1.417 18.467 -0.044 1.00 90.75 77 LEU A N 1
ATOM 649 C CA . LEU A 1 77 ? 0.928 18.904 1.267 1.00 90.75 77 LEU A CA 1
ATOM 650 C C . LEU A 1 77 ? -0.374 18.206 1.659 1.00 90.75 77 LEU A C 1
ATOM 652 O O . LEU A 1 77 ? -0.501 17.730 2.786 1.00 90.75 77 LEU A O 1
ATOM 656 N N . LEU A 1 78 ? -1.319 18.102 0.725 1.00 93.81 78 LEU A N 1
ATOM 657 C CA . LEU A 1 78 ? -2.563 17.380 0.948 1.00 93.81 78 LEU A CA 1
ATOM 658 C C . LEU A 1 78 ? -2.291 15.906 1.260 1.00 93.81 78 LEU A C 1
ATOM 660 O O . LEU A 1 78 ? -2.910 15.358 2.166 1.00 93.81 78 LEU A O 1
ATOM 664 N N . CYS A 1 79 ? -1.330 15.273 0.582 1.00 94.69 79 CYS A N 1
ATOM 665 C CA . CYS A 1 79 ? -0.943 13.903 0.898 1.00 94.69 79 CYS A CA 1
ATOM 666 C C . CYS A 1 79 ? -0.406 13.767 2.333 1.00 94.69 79 CYS A C 1
ATOM 668 O O . CYS A 1 79 ? -0.774 12.808 3.007 1.00 94.69 79 CYS A O 1
ATOM 670 N N . ASP A 1 80 ? 0.420 14.701 2.822 1.00 95.06 80 ASP A N 1
ATOM 671 C CA . ASP A 1 80 ? 0.891 14.686 4.222 1.00 95.06 80 ASP A CA 1
ATOM 672 C C . ASP A 1 80 ? -0.282 14.765 5.207 1.00 95.06 80 ASP A C 1
ATOM 674 O O . ASP A 1 80 ? -0.386 13.969 6.141 1.00 95.06 80 ASP A O 1
ATOM 678 N N . VAL A 1 81 ? -1.215 15.686 4.946 1.00 96.25 81 VAL A N 1
ATOM 679 C CA . VAL A 1 81 ? -2.406 15.897 5.777 1.00 96.25 81 VAL A CA 1
ATOM 680 C C . VAL A 1 81 ? -3.294 14.654 5.806 1.00 96.25 81 VAL A C 1
ATOM 682 O O . VAL A 1 81 ? -3.674 14.202 6.886 1.00 96.25 81 VAL A O 1
ATOM 685 N N . VAL A 1 82 ? -3.606 14.070 4.646 1.00 97.88 82 VAL A N 1
ATOM 686 C CA . VAL A 1 82 ? -4.490 12.896 4.555 1.00 97.88 82 VAL A CA 1
ATOM 687 C C . VAL A 1 82 ? -3.832 11.665 5.187 1.00 97.88 82 VAL A C 1
ATOM 689 O O . VAL A 1 82 ? -4.501 10.917 5.899 1.00 97.88 82 VAL A O 1
ATOM 692 N N . VAL A 1 83 ? -2.517 11.472 5.014 1.00 98.06 83 VAL A N 1
ATOM 693 C CA . VAL A 1 83 ? -1.780 10.403 5.713 1.00 98.06 83 VAL A CA 1
ATOM 694 C C . VAL A 1 83 ? -1.819 10.616 7.230 1.00 98.06 83 VAL A C 1
ATOM 696 O O . VAL A 1 83 ? -2.045 9.660 7.973 1.00 98.06 83 VAL A O 1
ATOM 699 N N . GLY A 1 84 ? -1.637 11.853 7.699 1.00 97.56 84 GLY A N 1
ATOM 700 C CA . GLY A 1 84 ? -1.756 12.203 9.115 1.00 97.56 84 GLY A CA 1
ATOM 701 C C . GLY A 1 84 ? -3.139 11.885 9.685 1.00 97.56 84 GLY A C 1
ATOM 702 O O . GLY A 1 84 ? -3.238 11.234 10.724 1.00 97.56 84 GLY A O 1
ATOM 703 N N . ALA A 1 85 ? -4.204 12.268 8.978 1.00 98.31 85 ALA A N 1
ATOM 704 C CA . ALA A 1 85 ? -5.578 11.942 9.358 1.00 98.31 85 ALA A CA 1
ATOM 705 C C . ALA A 1 85 ? -5.812 10.422 9.413 1.00 98.31 85 ALA A C 1
ATOM 707 O O . ALA A 1 85 ? -6.346 9.911 10.393 1.00 98.31 85 ALA A O 1
ATOM 708 N N . CYS A 1 86 ? -5.330 9.682 8.410 1.00 98.56 86 CYS A N 1
ATOM 709 C CA . CYS A 1 86 ? -5.440 8.223 8.368 1.00 98.56 86 CYS A CA 1
ATOM 710 C C . CYS A 1 86 ? -4.733 7.546 9.552 1.00 98.56 86 CYS A C 1
ATOM 712 O O . CYS A 1 86 ? -5.234 6.560 10.093 1.00 98.56 86 CYS A O 1
ATOM 714 N N . TYR A 1 87 ? -3.577 8.073 9.968 1.00 98.44 87 TYR A N 1
ATOM 715 C CA . TYR A 1 87 ? -2.858 7.586 11.145 1.00 98.44 87 TYR A CA 1
ATOM 716 C C . TYR A 1 87 ? -3.663 7.796 12.436 1.00 98.44 87 TYR A C 1
ATOM 718 O O . TYR A 1 87 ? -3.762 6.878 13.249 1.00 98.44 87 TYR A O 1
ATOM 726 N N . HIS A 1 88 ? -4.280 8.968 12.609 1.00 98.31 88 HIS A N 1
ATOM 727 C CA . HIS A 1 88 ? -5.122 9.244 13.777 1.00 98.31 88 HIS A CA 1
ATOM 728 C C . HIS A 1 88 ? -6.352 8.334 13.848 1.00 98.31 88 HIS A C 1
ATOM 730 O O . HIS A 1 88 ? -6.656 7.813 14.919 1.00 98.31 88 HIS A O 1
ATOM 736 N N . GLU A 1 89 ? -7.007 8.069 12.719 1.00 98.50 89 GLU A N 1
ATOM 737 C CA . GLU A 1 89 ? -8.142 7.140 12.679 1.00 98.50 89 GLU A CA 1
ATOM 738 C C . GLU A 1 89 ? -7.737 5.699 13.034 1.00 98.50 89 GLU A C 1
ATOM 740 O O . GLU A 1 89 ? -8.473 4.998 13.729 1.00 98.50 89 GLU A O 1
ATOM 745 N N . ILE A 1 90 ? -6.544 5.252 12.619 1.00 98.25 90 ILE A N 1
ATOM 746 C CA . ILE A 1 90 ? -5.999 3.942 13.014 1.00 98.25 90 ILE A CA 1
ATOM 747 C C . ILE A 1 90 ? -5.741 3.867 14.523 1.00 98.25 90 ILE A C 1
ATOM 749 O O . ILE A 1 90 ? -6.063 2.846 15.135 1.00 98.25 90 ILE A O 1
ATOM 753 N N . LEU A 1 91 ? -5.204 4.929 15.133 1.00 98.19 91 LEU A N 1
ATOM 754 C CA . LEU A 1 91 ? -5.015 4.991 16.587 1.00 98.19 91 LEU A CA 1
ATOM 755 C C . LEU A 1 91 ? -6.353 4.900 17.324 1.00 98.19 91 LEU A C 1
ATOM 757 O O . LEU A 1 91 ? -6.494 4.110 18.255 1.00 98.19 91 LEU A O 1
ATOM 761 N N . GLN A 1 92 ? -7.359 5.643 16.865 1.00 98.38 92 GLN A N 1
ATOM 762 C CA . GLN A 1 92 ? -8.684 5.607 17.474 1.00 98.38 92 GLN A CA 1
ATOM 763 C C . GLN A 1 92 ? -9.345 4.228 17.323 1.00 98.38 92 GLN A C 1
ATOM 765 O O . GLN A 1 92 ? -9.929 3.707 18.275 1.00 98.38 92 GLN A O 1
ATOM 770 N N . LEU A 1 93 ? -9.206 3.586 16.158 1.00 98.38 93 LEU A N 1
ATOM 771 C CA . LEU A 1 93 ? -9.652 2.207 15.958 1.00 98.38 93 LEU A CA 1
ATOM 772 C C . LEU A 1 93 ? -8.964 1.247 16.939 1.00 98.38 93 LEU A C 1
ATOM 774 O O . LEU A 1 93 ? -9.626 0.387 17.522 1.00 98.38 93 LEU A O 1
ATOM 778 N N . GLN A 1 94 ? -7.646 1.378 17.116 1.00 97.81 94 GLN A N 1
ATOM 779 C CA . GLN A 1 94 ? -6.877 0.568 18.057 1.00 97.81 94 GLN A CA 1
ATOM 780 C C . GLN A 1 94 ? -7.427 0.726 19.480 1.00 97.81 94 GLN A C 1
ATOM 782 O O . GLN A 1 94 ? -7.756 -0.278 20.115 1.00 97.81 94 GLN A O 1
ATOM 787 N N . GLU A 1 95 ? -7.582 1.960 19.959 1.00 97.38 95 GLU A N 1
ATOM 788 C CA . GLU A 1 95 ? -8.123 2.271 21.288 1.00 97.38 95 GLU A CA 1
ATOM 789 C C . GLU A 1 95 ? -9.527 1.683 21.490 1.00 97.38 95 GLU A C 1
ATOM 791 O O . GLU A 1 95 ? -9.771 0.981 22.477 1.00 97.38 95 GLU A O 1
ATOM 796 N N . ASN A 1 96 ? -10.425 1.870 20.518 1.00 98.25 96 ASN A N 1
ATOM 797 C CA . ASN A 1 96 ? -11.781 1.326 20.568 1.00 98.25 96 ASN A CA 1
ATOM 798 C C . ASN A 1 96 ? -11.786 -0.210 20.635 1.00 98.25 96 ASN A C 1
ATOM 800 O O . ASN A 1 96 ? -12.523 -0.809 21.423 1.00 98.25 96 ASN A O 1
ATOM 804 N N . LEU A 1 97 ? -10.922 -0.875 19.861 1.00 97.19 97 LEU A N 1
ATOM 805 C CA . LEU A 1 97 ? -10.780 -2.331 19.909 1.00 97.19 97 LEU A CA 1
ATOM 806 C C . LEU A 1 97 ? -10.230 -2.815 21.254 1.00 97.19 97 LEU A C 1
ATOM 808 O O . LEU A 1 97 ? -10.681 -3.853 21.745 1.00 97.19 97 LEU A O 1
ATOM 812 N N . PHE A 1 98 ? -9.294 -2.085 21.866 1.00 95.44 98 PHE A N 1
ATOM 813 C CA . PHE A 1 98 ? -8.808 -2.400 23.211 1.00 95.44 98 PHE A CA 1
ATOM 814 C C . PHE A 1 98 ? -9.923 -2.280 24.252 1.00 95.44 98 PHE A C 1
ATOM 816 O O . PHE A 1 98 ? -10.108 -3.212 25.038 1.00 95.44 98 PHE A O 1
ATOM 823 N N . LEU A 1 99 ? -10.710 -1.199 24.230 1.00 95.56 99 LEU A N 1
ATOM 824 C CA . LEU A 1 99 ? -11.870 -1.026 25.116 1.00 95.56 99 LEU A CA 1
ATOM 825 C C . LEU A 1 99 ? -12.842 -2.207 25.008 1.00 95.56 99 LEU A C 1
ATOM 827 O O . LEU A 1 99 ? -13.175 -2.843 26.011 1.00 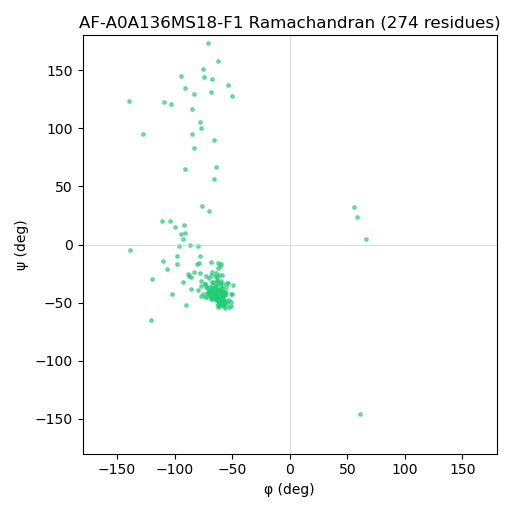95.56 99 LEU A O 1
ATOM 831 N N . VAL A 1 100 ? -13.222 -2.573 23.786 1.00 95.69 100 VAL A N 1
ATOM 832 C CA . VAL A 1 100 ? -14.205 -3.637 23.555 1.00 95.69 100 VAL A CA 1
ATOM 833 C C . VAL A 1 100 ? -13.662 -5.029 23.880 1.00 95.69 100 VAL A C 1
ATOM 835 O O . VAL A 1 100 ? -14.394 -5.843 24.440 1.00 95.69 100 VAL A O 1
ATOM 838 N N . LYS A 1 101 ? -12.414 -5.345 23.514 1.00 93.06 101 LYS A N 1
ATOM 839 C CA . LYS A 1 101 ? -11.884 -6.719 23.608 1.00 93.06 101 LYS A CA 1
ATOM 840 C C . LYS A 1 101 ? -11.155 -7.015 24.911 1.00 93.06 101 LYS A C 1
ATOM 842 O O . LYS A 1 101 ? -11.173 -8.163 25.345 1.00 93.06 101 LYS A O 1
ATOM 847 N N . LEU A 1 102 ? -10.499 -6.023 25.510 1.00 89.25 102 LEU A N 1
ATOM 848 C CA . LEU A 1 102 ? -9.708 -6.213 26.726 1.00 89.25 102 LEU A CA 1
ATOM 849 C C . LEU A 1 102 ? -10.441 -5.722 27.973 1.00 89.25 102 LEU A C 1
ATOM 851 O O . LEU A 1 102 ? -10.397 -6.395 29.002 1.00 89.25 102 LEU A O 1
ATOM 855 N N . TYR A 1 103 ? -11.096 -4.561 27.900 1.00 90.88 103 TYR A N 1
ATOM 856 C CA . TYR A 1 103 ? -11.700 -3.955 29.084 1.00 90.88 103 TYR A CA 1
ATOM 857 C C . TYR A 1 103 ? -13.109 -4.471 29.365 1.00 90.88 103 TYR A C 1
ATOM 859 O O . TYR A 1 103 ? -13.403 -4.723 30.530 1.00 90.88 103 TYR A O 1
ATOM 867 N N . ARG A 1 104 ? -13.949 -4.711 28.347 1.00 93.56 104 ARG A N 1
ATOM 868 C CA . ARG A 1 104 ? -15.304 -5.258 28.562 1.00 93.56 104 ARG A CA 1
ATOM 869 C C . ARG A 1 104 ? -15.328 -6.516 29.439 1.00 93.56 104 ARG A C 1
ATOM 871 O O . ARG A 1 104 ? -16.017 -6.469 30.456 1.00 93.56 104 ARG A O 1
ATOM 878 N N . PRO A 1 105 ? -14.546 -7.578 29.154 1.00 92.00 105 PRO A N 1
ATOM 879 C CA . PRO A 1 105 ? -14.602 -8.785 29.978 1.00 92.00 105 PRO A CA 1
ATOM 880 C C . PRO A 1 105 ? -14.213 -8.516 31.438 1.00 92.00 105 PRO A C 1
ATOM 882 O O . PRO A 1 105 ? -14.778 -9.105 32.350 1.00 92.00 105 PRO A O 1
ATOM 885 N N . ARG A 1 106 ? -13.281 -7.580 31.670 1.00 89.88 106 ARG A N 1
ATOM 886 C CA . ARG A 1 106 ? -12.854 -7.184 33.020 1.00 89.88 106 ARG A CA 1
ATOM 887 C C . ARG A 1 106 ? -13.937 -6.411 33.764 1.00 89.88 106 ARG A C 1
ATOM 889 O O . ARG A 1 106 ? -14.113 -6.626 34.956 1.00 89.88 106 ARG A O 1
ATOM 896 N N . TYR A 1 107 ? -14.650 -5.514 33.082 1.00 88.69 107 TYR A N 1
ATOM 897 C CA . TYR A 1 107 ? -15.782 -4.799 33.677 1.00 88.69 107 TYR A CA 1
ATOM 898 C C . TYR A 1 107 ? -16.905 -5.765 34.059 1.00 88.69 107 TYR A C 1
ATOM 900 O O . TYR A 1 107 ? -17.424 -5.673 35.167 1.00 88.69 107 TYR A O 1
ATOM 908 N N . GLU A 1 108 ? -17.234 -6.712 33.178 1.00 89.81 108 GLU A N 1
ATOM 909 C CA . GLU A 1 108 ? -18.256 -7.736 33.425 1.00 89.81 108 GLU A CA 1
ATOM 910 C C . GLU A 1 108 ? -17.874 -8.649 34.604 1.00 89.81 108 GLU A C 1
ATOM 912 O O . GLU A 1 108 ? -18.688 -8.881 35.499 1.00 89.81 108 GLU A O 1
ATOM 917 N N . GLU A 1 109 ? -16.617 -9.101 34.665 1.00 91.00 109 GLU A N 1
ATOM 918 C CA . GLU A 1 109 ? -16.094 -9.899 35.780 1.00 91.00 109 GLU A CA 1
ATOM 919 C C . GLU A 1 109 ? -16.152 -9.127 37.106 1.00 91.00 109 GLU A C 1
ATOM 921 O O . GLU A 1 109 ? -16.695 -9.621 38.095 1.00 91.00 109 GLU A O 1
ATOM 926 N N . LEU A 1 110 ? -15.648 -7.890 37.135 1.00 89.25 110 LEU A N 1
ATOM 927 C CA . LEU A 1 110 ? -15.665 -7.057 38.339 1.00 89.25 110 LEU A CA 1
ATOM 928 C C . LEU A 1 110 ? -17.091 -6.781 38.820 1.00 89.25 110 LEU A C 1
ATOM 930 O O . LEU A 1 110 ? -17.350 -6.872 40.018 1.00 89.25 110 LEU A O 1
ATOM 934 N N . GLN A 1 111 ? -18.018 -6.494 37.904 1.00 87.88 111 GLN A N 1
ATOM 935 C CA . GLN A 1 111 ? -19.417 -6.254 38.248 1.00 87.88 111 GLN A CA 1
ATOM 936 C C . GLN A 1 111 ? -20.085 -7.503 38.832 1.00 87.88 111 GLN A C 1
ATOM 938 O O . GLN A 1 111 ? -20.862 -7.389 39.773 1.00 87.88 111 GLN A O 1
ATOM 943 N N . SER A 1 112 ? -19.771 -8.697 38.317 1.00 87.12 112 SER A N 1
ATOM 944 C CA . SER A 1 112 ? -20.325 -9.948 38.856 1.00 87.12 112 SER A CA 1
ATOM 945 C C . SER A 1 112 ? -19.821 -10.297 40.263 1.00 87.12 112 SER A C 1
ATOM 947 O O . SER A 1 112 ? -20.522 -10.975 41.012 1.00 87.12 112 SER A O 1
ATOM 949 N N . ASN A 1 113 ? -18.627 -9.822 40.631 1.00 86.81 113 ASN A N 1
ATOM 950 C CA . ASN A 1 113 ? -17.961 -10.163 41.889 1.00 86.81 113 ASN A CA 1
ATOM 951 C C . ASN A 1 113 ? -18.159 -9.113 42.993 1.00 86.81 113 ASN A C 1
ATOM 953 O O . ASN A 1 113 ? -17.908 -9.401 44.164 1.00 86.81 113 ASN A O 1
ATOM 957 N N . LEU A 1 114 ? -18.579 -7.896 42.643 1.00 83.06 114 LEU A N 1
ATOM 958 C CA . LEU A 1 114 ? -18.753 -6.793 43.584 1.00 83.06 114 LEU A CA 1
ATOM 959 C C . LEU A 1 114 ? -20.236 -6.583 43.896 1.00 83.06 114 LEU A C 1
ATOM 961 O O . LEU A 1 114 ? -21.035 -6.276 43.021 1.00 83.06 114 LEU A O 1
ATOM 965 N N . THR A 1 115 ? -20.597 -6.699 45.174 1.00 76.31 115 THR A N 1
ATOM 966 C CA . THR A 1 115 ? -21.954 -6.421 45.681 1.00 76.31 115 THR A CA 1
ATOM 967 C C . THR A 1 115 ? -22.129 -4.982 46.175 1.00 76.31 115 THR A C 1
ATOM 969 O O . THR A 1 115 ? -23.162 -4.648 46.752 1.00 76.31 115 THR A O 1
ATOM 972 N N . ASP A 1 116 ? -21.107 -4.138 46.016 1.00 82.25 116 ASP A N 1
ATOM 973 C CA . ASP A 1 116 ? -21.122 -2.758 46.493 1.00 82.25 116 ASP A CA 1
ATOM 974 C C . ASP A 1 116 ? -21.941 -1.861 45.554 1.00 82.25 116 ASP A C 1
ATOM 976 O O . ASP A 1 116 ? -21.497 -1.483 44.468 1.00 82.25 116 ASP A O 1
ATOM 980 N N . GLN A 1 117 ? -23.143 -1.496 46.004 1.00 76.25 117 GLN A N 1
ATOM 981 C CA . GLN A 1 117 ? -24.067 -0.625 45.274 1.00 76.25 117 GLN A CA 1
ATOM 982 C C . GLN A 1 117 ? -23.499 0.781 45.030 1.00 76.25 117 GLN A C 1
ATOM 984 O O . GLN A 1 117 ? -23.938 1.471 44.112 1.00 76.25 117 GLN A O 1
ATOM 989 N N . THR A 1 118 ? -22.488 1.218 45.792 1.00 80.44 118 THR A N 1
ATOM 990 C CA . THR A 1 118 ? -21.855 2.530 45.578 1.00 80.44 118 THR A CA 1
ATOM 991 C C . THR A 1 118 ? -21.056 2.602 44.272 1.00 80.44 118 THR A C 1
ATOM 993 O O . THR A 1 118 ? -20.765 3.698 43.792 1.00 80.44 118 THR A O 1
ATOM 996 N N . LEU A 1 119 ? -20.755 1.453 43.653 1.00 87.62 119 LEU A N 1
ATOM 997 C CA . LEU A 1 119 ? -20.026 1.350 42.386 1.00 87.62 119 LEU A CA 1
ATOM 998 C C . LEU A 1 119 ? -20.939 1.223 41.154 1.00 87.62 119 LEU A C 1
ATOM 1000 O O . LEU A 1 119 ? -20.434 1.181 40.032 1.00 87.62 119 LEU A O 1
ATOM 1004 N N . GLU A 1 120 ? -22.267 1.194 41.317 1.00 85.81 120 GLU A N 1
ATOM 1005 C CA . GLU A 1 120 ? -23.210 1.050 40.193 1.00 85.81 120 GLU A CA 1
ATOM 1006 C C . GLU A 1 120 ? -23.022 2.133 39.123 1.00 85.81 120 GLU A C 1
ATOM 1008 O O . GLU A 1 120 ? -22.988 1.836 37.926 1.00 85.81 120 GLU A O 1
ATOM 1013 N N . GLU A 1 121 ? -22.828 3.384 39.547 1.00 87.56 121 GLU A N 1
ATOM 1014 C CA . GLU A 1 121 ? -22.591 4.504 38.633 1.00 87.56 121 GLU A CA 1
ATOM 1015 C C . GLU A 1 121 ? -21.305 4.313 37.821 1.00 87.56 121 GLU A C 1
ATOM 1017 O O . GLU A 1 121 ? -21.275 4.563 36.615 1.00 87.56 121 GLU A O 1
ATOM 1022 N N . PHE A 1 122 ? -20.248 3.811 38.463 1.00 89.19 122 PHE A N 1
ATOM 1023 C CA . PHE A 1 122 ? -18.971 3.542 37.810 1.00 89.19 122 PHE A CA 1
ATOM 1024 C C . PHE A 1 122 ? -19.120 2.477 36.715 1.00 89.19 122 PHE A C 1
ATOM 1026 O O . PHE A 1 122 ? -18.653 2.675 35.590 1.00 89.19 122 PHE A O 1
ATOM 1033 N N . PHE A 1 123 ? -19.830 1.382 37.003 1.00 89.75 123 PHE A N 1
ATOM 1034 C CA . PHE A 1 123 ? -20.109 0.348 36.004 1.00 89.75 123 PHE A CA 1
ATOM 1035 C C . PHE A 1 123 ? -20.975 0.871 34.857 1.00 89.75 123 PHE A C 1
ATOM 1037 O O . PHE A 1 123 ? -20.697 0.565 33.698 1.00 89.75 123 PHE A O 1
ATOM 1044 N N . ARG A 1 124 ? -21.979 1.707 35.146 1.00 90.00 124 ARG A N 1
ATOM 1045 C CA . ARG A 1 124 ? -22.819 2.335 34.116 1.00 90.00 124 ARG A CA 1
ATOM 1046 C C . ARG A 1 124 ? -22.001 3.196 33.154 1.00 90.00 124 ARG A C 1
ATOM 1048 O O . ARG A 1 124 ? -22.187 3.101 31.937 1.00 90.00 124 ARG A O 1
ATOM 1055 N N . VAL A 1 125 ? -21.087 4.012 33.681 1.00 91.94 125 VAL A N 1
ATOM 1056 C CA . VAL A 1 125 ? -20.175 4.829 32.867 1.00 91.94 125 VAL A CA 1
ATOM 1057 C C . VAL A 1 125 ? -19.252 3.938 32.033 1.00 91.94 125 VAL A C 1
ATOM 1059 O O . VAL A 1 125 ? -19.122 4.164 30.831 1.00 91.94 125 VAL A O 1
ATOM 1062 N N . GLY A 1 126 ? -18.671 2.893 32.631 1.00 92.62 126 GLY A N 1
ATOM 1063 C CA . GLY A 1 126 ? -17.809 1.938 31.926 1.00 92.62 126 GLY A CA 1
ATOM 1064 C C . GLY A 1 126 ? -18.514 1.242 30.757 1.00 92.62 126 GLY A C 1
ATOM 1065 O O . GLY A 1 126 ? -17.992 1.225 29.642 1.00 92.62 126 GLY A O 1
ATOM 1066 N N . HIS A 1 127 ? -19.734 0.742 30.976 1.00 92.31 127 HIS A N 1
ATOM 1067 C CA . HIS A 1 127 ? -20.560 0.137 29.924 1.00 92.31 127 HIS A CA 1
ATOM 1068 C C . HIS A 1 127 ? -20.914 1.126 28.818 1.00 92.31 127 HIS A C 1
ATOM 1070 O O . HIS A 1 127 ? -20.833 0.777 27.643 1.00 92.31 127 HIS A O 1
ATOM 1076 N N . SER A 1 128 ? -21.248 2.368 29.177 1.00 94.81 128 SER A N 1
ATOM 1077 C CA . SER A 1 128 ? -21.548 3.418 28.196 1.00 94.81 128 SER A CA 1
ATOM 1078 C C . SER A 1 128 ? -20.330 3.736 27.324 1.00 94.81 128 SER A C 1
ATOM 1080 O O . SER A 1 128 ? -20.458 3.835 26.107 1.00 94.81 128 SER A O 1
ATOM 1082 N N . LEU A 1 129 ? -19.137 3.821 27.925 1.00 95.62 129 LEU A N 1
ATOM 1083 C CA . LEU A 1 129 ? -17.880 4.037 27.204 1.00 95.62 129 LEU A CA 1
ATOM 1084 C C . LEU A 1 129 ? -17.571 2.884 26.237 1.00 95.62 129 LEU A C 1
ATOM 1086 O O . LEU A 1 129 ? -17.185 3.118 25.094 1.00 95.62 129 LEU A O 1
ATOM 1090 N N . ILE A 1 130 ? -17.749 1.638 26.682 1.00 96.50 130 ILE A N 1
ATOM 1091 C CA . ILE A 1 130 ? -17.525 0.447 25.852 1.00 96.50 130 ILE A CA 1
ATOM 1092 C C . ILE A 1 130 ? -18.531 0.378 24.697 1.00 96.50 130 ILE A C 1
ATOM 1094 O O . ILE A 1 130 ? -18.142 0.051 23.575 1.00 96.50 130 ILE A O 1
ATOM 1098 N N . ALA A 1 131 ? -19.806 0.680 24.954 1.00 96.25 131 ALA A N 1
ATOM 1099 C CA . ALA A 1 131 ? -20.848 0.701 23.931 1.00 96.25 131 ALA A CA 1
ATOM 1100 C C . ALA A 1 131 ? -20.585 1.790 22.879 1.00 96.25 131 ALA A C 1
ATOM 1102 O O . ALA A 1 131 ? -20.718 1.537 21.681 1.00 96.25 131 ALA A O 1
ATOM 1103 N N . GLU A 1 132 ? -20.144 2.975 23.312 1.00 97.62 132 GLU A N 1
ATOM 1104 C CA . GLU A 1 132 ? -19.729 4.040 22.401 1.00 97.62 132 GLU A CA 1
ATOM 1105 C C . GLU A 1 132 ? -18.547 3.582 21.536 1.00 97.62 132 GLU A C 1
ATOM 1107 O O . GLU A 1 132 ? -18.644 3.632 20.310 1.00 97.62 132 GLU A O 1
ATOM 1112 N N . ALA A 1 133 ? -17.483 3.042 22.142 1.00 97.38 133 ALA A N 1
ATOM 1113 C CA . ALA A 1 133 ? -16.319 2.520 21.422 1.00 97.38 133 ALA A CA 1
ATOM 1114 C C . ALA A 1 133 ? -16.701 1.447 20.386 1.00 97.38 133 ALA A C 1
ATOM 1116 O O . ALA A 1 133 ? -16.239 1.484 19.245 1.00 97.38 133 ALA A O 1
ATOM 1117 N N . GLU A 1 134 ? -17.589 0.519 20.750 1.00 96.88 134 GLU A N 1
ATOM 1118 C CA . GLU A 1 134 ? -18.116 -0.503 19.843 1.00 96.88 134 GLU A CA 1
ATOM 1119 C C . GLU A 1 134 ? -18.852 0.100 18.640 1.00 96.88 134 GLU A C 1
ATOM 1121 O O . GLU A 1 134 ? -18.633 -0.330 17.505 1.00 96.88 134 GLU A O 1
ATOM 1126 N N . SER A 1 135 ? -19.666 1.133 18.863 1.00 97.00 135 SER A N 1
ATOM 1127 C CA . SER A 1 135 ? -20.402 1.818 17.794 1.00 97.00 135 SER A CA 1
ATOM 1128 C C . SER A 1 135 ? -19.498 2.599 16.827 1.00 97.00 135 SER A C 1
ATOM 1130 O O . SER A 1 135 ? -19.876 2.847 15.676 1.00 97.00 135 SER A O 1
ATOM 1132 N N . GLN A 1 136 ? -18.301 2.988 17.278 1.00 98.12 136 GLN A N 1
ATOM 1133 C CA . GLN A 1 136 ? -17.342 3.770 16.498 1.00 98.12 136 GLN A CA 1
ATOM 1134 C C . GLN A 1 136 ? -16.452 2.899 15.605 1.00 98.12 136 GLN A C 1
ATOM 1136 O O . GLN A 1 136 ? -16.077 3.349 14.524 1.00 98.12 136 GLN A O 1
ATOM 1141 N N . ILE A 1 137 ? -16.188 1.636 15.970 1.00 98.00 137 ILE A N 1
ATOM 1142 C CA . ILE A 1 137 ? -15.322 0.727 15.190 1.00 98.00 137 ILE A CA 1
ATOM 1143 C C . ILE A 1 137 ? -15.711 0.662 13.696 1.00 98.00 137 ILE A C 1
ATOM 1145 O O . ILE A 1 137 ? -14.828 0.867 12.857 1.00 98.00 137 ILE A O 1
ATOM 1149 N N . PRO A 1 138 ? -16.990 0.447 13.309 1.00 98.12 138 PRO A N 1
ATOM 1150 C CA . PRO A 1 138 ? -17.403 0.486 11.903 1.00 98.12 138 PRO A CA 1
ATOM 1151 C C . PRO A 1 138 ? -17.078 1.806 11.199 1.00 98.12 138 PRO A C 1
ATOM 1153 O O . PRO A 1 138 ? -16.671 1.811 10.037 1.00 98.12 138 PRO A O 1
ATOM 1156 N N . LYS A 1 139 ? -17.258 2.933 11.898 1.00 98.12 139 LYS A N 1
ATOM 1157 C CA . LYS A 1 139 ? -16.996 4.266 11.349 1.00 98.12 139 LYS A CA 1
ATOM 1158 C C . LYS A 1 139 ? -15.502 4.460 11.127 1.00 98.12 139 LYS A C 1
ATOM 1160 O O . LYS A 1 139 ? -15.129 4.845 10.025 1.00 98.12 139 LYS A O 1
ATOM 1165 N N . ASN A 1 140 ? -14.659 4.117 12.105 1.00 98.25 140 ASN A N 1
ATOM 1166 C CA . ASN A 1 140 ? -13.206 4.205 11.944 1.00 98.25 140 ASN A CA 1
ATOM 1167 C C . ASN A 1 140 ? -12.732 3.332 10.771 1.00 98.25 140 ASN A C 1
ATOM 1169 O O . ASN A 1 140 ? -11.990 3.807 9.919 1.00 98.25 140 ASN A O 1
ATOM 1173 N N . LEU A 1 141 ? -13.209 2.083 10.659 1.00 98.50 141 LEU A N 1
ATOM 1174 C CA . LEU A 1 141 ? -12.859 1.199 9.537 1.00 98.50 141 LEU A CA 1
ATOM 1175 C C . LEU A 1 141 ? -13.221 1.808 8.174 1.00 98.50 141 LEU A C 1
ATOM 1177 O O . LEU A 1 141 ? -12.411 1.757 7.248 1.00 98.50 141 LEU A O 1
ATOM 1181 N N . ASN A 1 142 ? -14.414 2.399 8.055 1.00 98.31 142 ASN A N 1
ATOM 1182 C CA . ASN A 1 142 ? -14.850 3.078 6.834 1.00 98.31 142 ASN A CA 1
ATOM 1183 C C . ASN A 1 142 ? -13.996 4.311 6.522 1.00 98.31 142 ASN A C 1
ATOM 1185 O O . ASN A 1 142 ? -13.574 4.476 5.378 1.00 98.31 142 ASN A O 1
ATOM 1189 N N . TRP A 1 143 ? -13.711 5.151 7.519 1.00 98.44 143 TRP A N 1
ATOM 1190 C CA . TRP A 1 143 ? -12.893 6.348 7.332 1.00 98.44 143 TRP A CA 1
ATOM 1191 C C . TRP A 1 143 ? -11.465 6.010 6.921 1.00 98.44 143 TRP A C 1
ATOM 1193 O O . TRP A 1 143 ? -10.968 6.573 5.951 1.00 98.44 143 TRP A O 1
ATOM 1203 N N . ILE A 1 144 ? -10.826 5.046 7.586 1.00 98.69 144 ILE A N 1
ATOM 1204 C CA . ILE A 1 144 ? -9.479 4.591 7.220 1.00 98.69 144 ILE A CA 1
ATOM 1205 C C . ILE A 1 144 ? -9.470 4.073 5.782 1.00 98.69 144 ILE A C 1
ATOM 1207 O O . ILE A 1 144 ? -8.571 4.418 5.017 1.00 98.69 144 ILE A O 1
ATOM 1211 N N . TRP A 1 145 ? -10.473 3.279 5.392 1.00 98.56 145 TRP A N 1
ATOM 1212 C CA . TRP A 1 145 ? -10.565 2.769 4.027 1.00 98.56 145 TRP A CA 1
ATOM 1213 C C . TRP A 1 145 ? -10.669 3.898 2.995 1.00 98.56 145 TRP A C 1
ATOM 1215 O O . TRP A 1 145 ? -9.900 3.920 2.035 1.00 98.56 145 TRP A O 1
ATOM 1225 N N . GLN A 1 146 ? -11.554 4.868 3.224 1.00 98.44 146 GLN A N 1
ATOM 1226 C CA . GLN A 1 146 ? -11.717 6.024 2.340 1.00 98.44 146 GLN A CA 1
ATOM 1227 C C . GLN A 1 146 ? -10.441 6.869 2.260 1.00 98.44 146 GLN A C 1
ATOM 1229 O O . GLN A 1 146 ? -9.997 7.217 1.168 1.00 98.44 146 GLN A O 1
ATOM 1234 N N . LEU A 1 147 ? -9.802 7.153 3.398 1.00 98.62 147 LEU A N 1
ATOM 1235 C CA . LEU A 1 147 ? -8.555 7.916 3.444 1.00 98.62 147 LEU A CA 1
ATOM 1236 C C . LEU A 1 147 ? -7.430 7.192 2.696 1.00 98.62 147 LEU A C 1
ATOM 1238 O O . LEU A 1 147 ? -6.703 7.818 1.932 1.00 98.62 147 LEU A O 1
ATOM 1242 N N . LEU A 1 148 ? -7.312 5.871 2.846 1.00 98.50 148 LEU A N 1
ATOM 1243 C CA . LEU A 1 148 ? -6.353 5.062 2.093 1.00 98.50 148 LEU A CA 1
ATOM 1244 C C . LEU A 1 148 ? -6.593 5.122 0.579 1.00 98.50 148 LEU A C 1
ATOM 1246 O O . LEU A 1 148 ? -5.628 5.257 -0.178 1.00 98.50 148 LEU A O 1
ATOM 1250 N N . GLN A 1 149 ? -7.850 5.054 0.131 1.00 97.75 149 GLN A N 1
ATOM 1251 C CA . GLN A 1 149 ? -8.198 5.222 -1.285 1.00 97.75 149 GLN A CA 1
ATOM 1252 C C . GLN A 1 149 ? -7.803 6.613 -1.799 1.00 97.75 149 GLN A C 1
ATOM 1254 O O . GLN A 1 149 ? -7.185 6.720 -2.859 1.00 97.75 149 GLN A O 1
ATOM 1259 N N . GLU A 1 150 ? -8.064 7.669 -1.025 1.00 97.75 150 GLU A N 1
ATOM 1260 C CA . GLU A 1 150 ? -7.658 9.030 -1.384 1.00 97.75 150 GLU A CA 1
ATOM 1261 C C . GLU A 1 150 ? -6.135 9.194 -1.441 1.00 97.75 150 GLU A C 1
ATOM 1263 O O . GLU A 1 150 ? -5.623 9.826 -2.365 1.00 97.75 150 GLU A O 1
ATOM 1268 N N . ILE A 1 151 ? -5.383 8.584 -0.519 1.00 97.88 151 ILE A N 1
ATOM 1269 C CA . ILE A 1 151 ? -3.913 8.614 -0.561 1.00 97.88 151 ILE A CA 1
ATOM 1270 C C . ILE A 1 151 ? -3.408 7.933 -1.841 1.00 97.88 151 ILE A C 1
ATOM 1272 O O . ILE A 1 151 ? -2.548 8.487 -2.525 1.00 97.88 151 ILE A O 1
ATOM 1276 N N . VAL A 1 152 ? -3.952 6.767 -2.207 1.00 97.44 152 VAL A N 1
ATOM 1277 C CA . VAL A 1 152 ? -3.588 6.054 -3.448 1.00 97.44 152 VAL A CA 1
ATOM 1278 C C . VAL A 1 152 ? -3.912 6.888 -4.694 1.00 97.44 152 VAL A C 1
ATOM 1280 O O . VAL A 1 152 ? -3.076 6.982 -5.601 1.00 97.44 152 VAL A O 1
ATOM 1283 N N . ARG A 1 153 ? -5.070 7.561 -4.712 1.00 95.31 153 ARG A N 1
ATOM 1284 C CA . ARG A 1 153 ? -5.480 8.475 -5.789 1.00 95.31 153 ARG A CA 1
ATOM 1285 C C . ARG A 1 153 ? -4.560 9.693 -5.895 1.00 95.31 153 ARG A C 1
ATOM 1287 O O . ARG A 1 153 ? -4.167 10.077 -6.993 1.00 95.31 153 ARG A O 1
ATOM 1294 N N . LEU A 1 154 ? -4.159 10.289 -4.771 1.00 94.62 154 LEU A N 1
ATOM 1295 C CA . LEU A 1 154 ? -3.177 11.379 -4.759 1.00 94.62 154 LEU A CA 1
ATOM 1296 C C . LEU A 1 154 ? -1.812 10.910 -5.268 1.00 94.62 154 LEU A C 1
ATOM 1298 O O . LEU A 1 154 ? -1.146 11.643 -6.001 1.00 94.62 154 LEU A O 1
ATOM 1302 N N . GLN A 1 155 ? -1.404 9.679 -4.943 1.00 94.19 155 GLN A N 1
ATOM 1303 C CA . GLN A 1 155 ? -0.146 9.136 -5.447 1.00 94.19 155 GLN A CA 1
ATOM 1304 C C . GLN A 1 155 ? -0.130 8.978 -6.964 1.00 94.19 155 GLN A C 1
ATOM 1306 O O . GLN A 1 155 ? 0.912 9.238 -7.551 1.00 94.19 155 GLN A O 1
ATOM 1311 N N . LYS A 1 156 ? -1.252 8.660 -7.619 1.00 93.00 156 LYS A N 1
ATOM 1312 C CA . LYS A 1 156 ? -1.332 8.657 -9.092 1.00 93.00 156 LYS A CA 1
ATOM 1313 C C . LYS A 1 156 ? -0.852 9.989 -9.682 1.00 93.00 156 LYS A C 1
ATOM 1315 O O . LYS A 1 156 ? 0.033 10.006 -10.532 1.00 93.00 156 LYS A O 1
ATOM 1320 N N . ILE A 1 157 ? -1.338 11.107 -9.141 1.00 91.62 157 ILE A N 1
ATOM 1321 C CA . ILE A 1 157 ? -0.944 12.458 -9.571 1.00 91.62 157 ILE A CA 1
ATOM 1322 C C . ILE A 1 157 ? 0.542 12.723 -9.269 1.00 91.62 157 ILE A C 1
ATOM 1324 O O . ILE A 1 157 ? 1.284 13.229 -10.112 1.00 91.62 157 ILE A O 1
ATOM 1328 N N . LEU A 1 158 ? 1.000 12.356 -8.069 1.00 91.06 158 LEU A N 1
ATOM 1329 C CA . LEU A 1 158 ? 2.380 12.593 -7.630 1.00 91.06 158 LEU A CA 1
ATOM 1330 C C . LEU A 1 158 ? 3.414 11.725 -8.364 1.00 91.06 158 LEU A C 1
ATOM 1332 O O . LEU A 1 158 ? 4.564 12.146 -8.510 1.00 91.06 158 LEU A O 1
ATOM 1336 N N . LEU A 1 159 ? 3.031 10.533 -8.826 1.00 91.25 159 LEU A N 1
ATOM 1337 C CA . LEU A 1 159 ? 3.867 9.665 -9.654 1.00 91.25 159 LEU A CA 1
ATOM 1338 C C . LEU A 1 159 ? 4.100 10.292 -11.031 1.00 91.25 159 LEU A C 1
ATOM 1340 O O . LEU A 1 159 ? 5.250 10.377 -11.462 1.00 91.25 159 LEU A O 1
ATOM 1344 N N . VAL A 1 160 ? 3.045 10.815 -11.664 1.00 89.56 160 VAL A N 1
ATOM 1345 C CA . VAL A 1 160 ? 3.132 11.502 -12.964 1.00 89.56 160 VAL A CA 1
ATOM 1346 C C . VAL A 1 160 ? 4.047 12.725 -12.890 1.00 89.56 160 VAL A C 1
ATOM 1348 O O . VAL A 1 160 ? 4.913 12.911 -13.746 1.00 89.56 160 VAL A O 1
ATOM 1351 N N . ALA A 1 161 ? 3.946 13.508 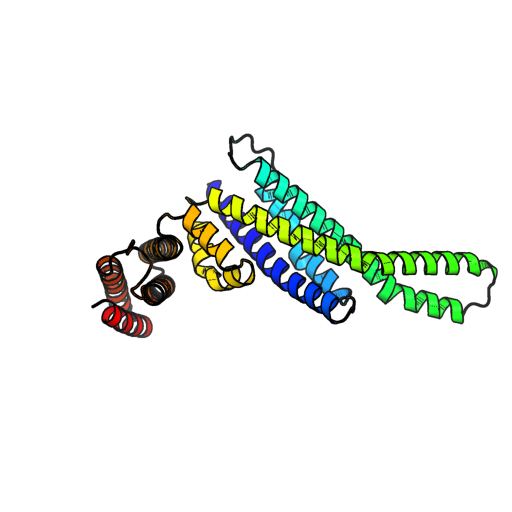-11.813 1.00 86.81 161 ALA A N 1
ATOM 1352 C CA . ALA A 1 161 ? 4.838 14.642 -11.565 1.00 86.81 161 ALA A CA 1
ATOM 1353 C C . ALA A 1 161 ? 6.323 14.245 -11.432 1.00 86.81 161 ALA A C 1
ATOM 1355 O O . ALA A 1 161 ? 7.214 15.080 -11.574 1.00 86.81 161 ALA A O 1
ATOM 1356 N N . CYS A 1 162 ? 6.602 12.966 -11.174 1.00 84.62 162 CYS A N 1
ATOM 1357 C CA . CYS A 1 162 ? 7.942 12.413 -11.032 1.00 84.62 162 CYS A CA 1
ATOM 1358 C C . CYS A 1 162 ? 8.405 11.614 -12.266 1.00 84.62 162 CYS A C 1
ATOM 1360 O O . CYS A 1 162 ? 9.329 10.811 -12.131 1.00 84.62 162 CYS A O 1
ATOM 1362 N N . ARG A 1 163 ? 7.808 11.808 -13.453 1.00 84.00 163 ARG A N 1
ATOM 1363 C CA . ARG A 1 163 ? 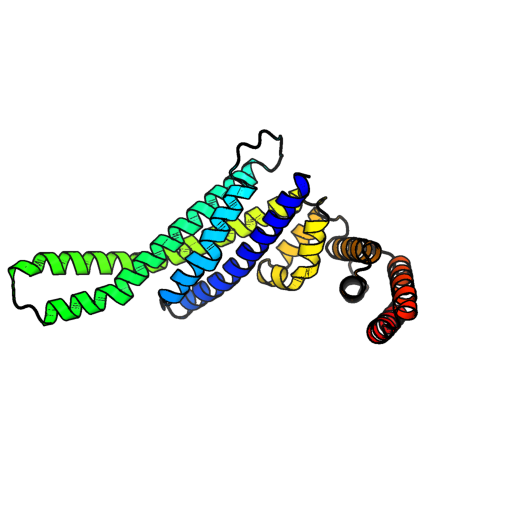8.120 11.020 -14.666 1.00 84.00 163 ARG A CA 1
ATOM 1364 C C . ARG A 1 163 ? 9.603 10.969 -15.055 1.00 84.00 163 ARG A C 1
ATOM 1366 O O . ARG A 1 163 ? 10.079 9.931 -15.498 1.00 84.00 163 ARG A O 1
ATOM 1373 N N . ASP A 1 164 ? 10.362 12.035 -14.795 1.00 82.38 164 ASP A N 1
ATOM 1374 C CA . ASP A 1 164 ? 11.795 12.104 -15.126 1.00 82.38 164 ASP A CA 1
ATOM 1375 C C . ASP A 1 164 ? 12.693 11.376 -14.100 1.00 82.38 164 ASP A C 1
ATOM 1377 O O . ASP A 1 164 ? 13.920 11.313 -14.231 1.00 82.38 164 ASP A O 1
ATOM 1381 N N . ASN A 1 165 ? 12.103 10.811 -13.043 1.00 84.56 165 ASN A N 1
ATOM 1382 C CA . ASN A 1 165 ? 12.827 10.126 -11.983 1.00 84.56 165 ASN A CA 1
ATOM 1383 C C . ASN A 1 165 ? 13.106 8.661 -12.348 1.00 84.56 165 ASN A C 1
ATOM 1385 O O . ASN A 1 165 ? 12.311 7.765 -12.070 1.00 84.56 165 ASN A O 1
ATOM 1389 N N . ARG A 1 166 ? 14.297 8.397 -12.894 1.00 83.19 166 ARG A N 1
ATOM 1390 C CA . ARG A 1 166 ? 14.725 7.042 -13.295 1.00 83.19 166 ARG A CA 1
ATOM 1391 C C . ARG A 1 166 ? 14.711 6.009 -12.168 1.00 83.19 166 ARG A C 1
ATOM 1393 O O . ARG A 1 166 ? 14.425 4.841 -12.407 1.00 83.19 166 ARG A O 1
ATOM 1400 N N . VAL A 1 167 ? 15.013 6.416 -10.933 1.00 86.69 167 VAL A N 1
ATOM 1401 C CA . VAL A 1 167 ? 15.005 5.490 -9.787 1.00 86.69 167 VAL A CA 1
ATOM 1402 C C . VAL A 1 167 ? 13.571 5.076 -9.460 1.00 86.69 167 VAL A C 1
ATOM 1404 O O . VAL A 1 167 ? 13.311 3.905 -9.190 1.00 86.69 167 VAL A O 1
ATOM 1407 N N . LEU A 1 168 ? 12.635 6.027 -9.533 1.00 87.94 168 LEU A N 1
ATOM 1408 C CA . LEU A 1 168 ? 11.212 5.744 -9.392 1.00 87.94 168 LEU A CA 1
ATOM 1409 C C . LEU A 1 168 ? 10.714 4.856 -10.535 1.00 87.94 168 LEU A C 1
ATOM 1411 O O . LEU A 1 168 ? 10.043 3.872 -10.256 1.00 87.94 168 LEU A O 1
ATOM 1415 N N . LEU A 1 169 ? 11.099 5.141 -11.782 1.00 88.31 169 LEU A N 1
ATOM 1416 C CA . LEU A 1 169 ? 10.766 4.302 -12.935 1.00 88.31 169 LEU A CA 1
ATOM 1417 C C . LEU A 1 169 ? 11.161 2.839 -12.700 1.00 88.31 169 LEU A C 1
ATOM 1419 O O . LEU A 1 169 ? 10.296 1.969 -12.761 1.00 88.31 169 LEU A O 1
ATOM 1423 N N . ARG A 1 170 ? 12.430 2.581 -12.343 1.00 88.38 170 ARG A N 1
ATOM 1424 C CA . ARG A 1 170 ? 12.908 1.225 -12.016 1.00 88.38 170 ARG A CA 1
ATOM 1425 C C . ARG A 1 170 ? 12.074 0.577 -10.910 1.00 88.38 170 ARG A C 1
ATOM 1427 O O . ARG A 1 170 ? 11.795 -0.614 -10.971 1.00 88.38 170 ARG A O 1
ATOM 1434 N N . PHE A 1 171 ? 11.691 1.337 -9.882 1.00 91.25 171 PHE A N 1
ATOM 1435 C CA . PHE A 1 171 ? 10.837 0.816 -8.818 1.00 91.25 171 PHE A CA 1
ATOM 1436 C C . PHE A 1 171 ? 9.453 0.412 -9.344 1.00 91.25 171 PHE A C 1
ATOM 1438 O O . PHE A 1 171 ? 9.005 -0.689 -9.032 1.00 91.25 171 PHE A O 1
ATOM 1445 N N . LEU A 1 172 ? 8.790 1.264 -10.131 1.00 92.19 172 LEU A N 1
ATOM 1446 C CA . LEU A 1 172 ? 7.442 1.001 -10.642 1.00 92.19 172 LEU A CA 1
ATOM 1447 C C . LEU A 1 172 ? 7.418 -0.240 -11.543 1.00 92.19 172 LEU A C 1
ATOM 1449 O O . LEU A 1 172 ? 6.584 -1.118 -11.339 1.00 92.19 172 LEU A O 1
ATOM 1453 N N . THR A 1 173 ? 8.367 -0.359 -12.473 1.00 91.31 173 THR A N 1
ATOM 1454 C CA . THR A 1 173 ? 8.457 -1.500 -13.399 1.00 91.31 173 THR A CA 1
ATOM 1455 C C . THR A 1 173 ? 8.812 -2.801 -12.679 1.00 91.31 173 THR A C 1
ATOM 1457 O O . THR A 1 173 ? 8.149 -3.816 -12.876 1.00 91.31 173 THR A O 1
ATOM 1460 N N . GLN A 1 174 ? 9.773 -2.777 -11.748 1.00 90.25 174 GLN A N 1
ATOM 1461 C CA . GLN A 1 174 ? 10.117 -3.955 -10.938 1.00 90.25 174 GLN A CA 1
ATOM 1462 C C . GLN A 1 174 ? 8.981 -4.419 -10.021 1.00 90.25 174 GLN A C 1
ATOM 1464 O O . GLN A 1 174 ? 8.960 -5.575 -9.603 1.00 90.25 174 GLN A O 1
ATOM 1469 N N . ASN A 1 175 ? 8.066 -3.519 -9.660 1.00 92.50 175 ASN A N 1
ATOM 1470 C CA . ASN A 1 175 ? 6.970 -3.803 -8.738 1.00 92.50 175 ASN A CA 1
ATOM 1471 C C . ASN A 1 175 ? 5.610 -3.800 -9.445 1.00 92.50 175 ASN A C 1
ATOM 1473 O O . ASN A 1 175 ? 4.588 -3.714 -8.770 1.00 92.50 175 ASN A O 1
ATOM 1477 N N . LEU A 1 176 ? 5.567 -3.958 -10.773 1.00 90.12 176 LEU A N 1
ATOM 1478 C CA . LEU A 1 176 ? 4.321 -3.970 -11.542 1.00 90.12 176 LEU A CA 1
ATOM 1479 C C . LEU A 1 176 ? 3.256 -4.934 -10.968 1.00 90.12 176 LEU A C 1
ATOM 1481 O O . LEU A 1 176 ? 2.116 -4.501 -10.798 1.00 90.12 176 LEU A O 1
ATOM 1485 N N . PRO A 1 177 ? 3.590 -6.170 -10.524 1.00 90.38 177 PRO A N 1
ATOM 1486 C CA . PRO A 1 177 ? 2.607 -7.057 -9.892 1.00 90.38 177 PRO A CA 1
ATOM 1487 C C . PRO A 1 177 ? 2.015 -6.523 -8.580 1.00 90.38 177 PRO A C 1
ATOM 1489 O O . PRO A 1 177 ? 0.898 -6.887 -8.217 1.00 90.38 177 PRO A O 1
ATOM 1492 N N . LEU A 1 178 ? 2.758 -5.696 -7.835 1.00 94.38 178 LEU A N 1
ATOM 1493 C CA . LEU A 1 178 ? 2.244 -5.008 -6.649 1.00 94.38 178 LEU A CA 1
ATOM 1494 C C . LEU A 1 178 ? 1.304 -3.875 -7.066 1.00 94.38 178 LEU A C 1
ATOM 1496 O O . LEU A 1 178 ? 0.214 -3.765 -6.510 1.00 94.38 178 LEU A O 1
ATOM 1500 N N . LEU A 1 179 ? 1.699 -3.075 -8.062 1.00 94.38 179 LEU A N 1
ATOM 1501 C CA . LEU A 1 179 ? 0.874 -1.983 -8.577 1.00 94.38 179 LEU A CA 1
ATOM 1502 C C . LEU A 1 179 ? -0.466 -2.498 -9.112 1.00 94.38 179 LEU A C 1
ATOM 1504 O O . LEU A 1 179 ? -1.491 -1.939 -8.751 1.00 94.38 179 LEU A O 1
ATOM 1508 N N . MET A 1 180 ? -0.481 -3.609 -9.855 1.00 93.19 180 MET A N 1
ATOM 1509 C CA . MET A 1 180 ? -1.707 -4.244 -10.371 1.00 93.19 180 MET A CA 1
ATOM 1510 C C . MET A 1 180 ? -2.669 -4.748 -9.282 1.00 93.19 180 MET A C 1
ATOM 1512 O O . MET A 1 180 ? -3.819 -5.073 -9.567 1.00 93.19 180 MET A O 1
ATOM 1516 N N . LYS A 1 181 ? -2.209 -4.885 -8.032 1.00 95.94 181 LYS A N 1
ATOM 1517 C CA . LYS A 1 181 ? -3.085 -5.220 -6.897 1.00 95.94 181 LYS A CA 1
ATOM 1518 C C . LYS A 1 181 ? -3.694 -3.975 -6.256 1.00 95.94 181 LYS A C 1
ATOM 1520 O O . LYS A 1 181 ? -4.743 -4.089 -5.617 1.00 95.94 181 LYS A O 1
ATOM 1525 N N . VAL A 1 182 ? -3.012 -2.836 -6.366 1.00 96.94 182 VAL A N 1
ATOM 1526 C CA . VAL A 1 182 ? -3.394 -1.553 -5.759 1.00 96.94 182 VAL A CA 1
ATOM 1527 C C . VAL A 1 182 ? -4.273 -0.748 -6.706 1.00 96.94 182 VAL A C 1
ATOM 1529 O O . VAL A 1 182 ? -5.352 -0.325 -6.308 1.00 96.94 182 VAL A O 1
ATOM 1532 N N . TYR A 1 183 ? -3.811 -0.571 -7.939 1.00 95.25 183 TYR A N 1
ATOM 1533 C CA . TYR A 1 183 ? -4.505 0.127 -9.010 1.00 95.25 183 TYR A CA 1
ATOM 1534 C C . TYR A 1 183 ? -5.282 -0.872 -9.856 1.00 95.25 183 TYR A C 1
ATOM 1536 O O . TYR A 1 183 ? -4.834 -2.006 -10.060 1.00 95.25 183 TYR A O 1
ATOM 1544 N N . ASP A 1 184 ? -6.440 -0.452 -10.355 1.00 91.44 184 ASP A N 1
ATOM 1545 C CA . ASP A 1 184 ? -7.066 -1.174 -11.451 1.00 91.44 184 ASP A CA 1
ATOM 1546 C C . ASP A 1 184 ? -6.272 -0.967 -12.754 1.00 91.44 184 ASP A C 1
ATOM 1548 O O . ASP A 1 184 ? -5.273 -0.240 -12.814 1.00 91.44 184 ASP A O 1
ATOM 1552 N N . ARG A 1 185 ? -6.674 -1.692 -13.799 1.00 88.88 185 ARG A N 1
ATOM 1553 C CA . ARG A 1 185 ? -5.974 -1.654 -15.083 1.00 88.88 185 ARG A CA 1
ATOM 1554 C C . ARG A 1 185 ? -6.029 -0.261 -15.713 1.00 88.88 185 ARG A C 1
ATOM 1556 O O . ARG A 1 185 ? -5.020 0.185 -16.242 1.00 88.88 185 ARG A O 1
ATOM 1563 N N . GLU A 1 186 ? -7.176 0.408 -15.628 1.00 90.69 186 GLU A N 1
ATOM 1564 C CA . GLU A 1 186 ? -7.394 1.729 -16.224 1.00 90.69 186 GLU A CA 1
ATOM 1565 C C . GLU A 1 186 ? -6.509 2.787 -15.555 1.00 90.69 186 GLU A C 1
ATOM 1567 O O . GLU A 1 186 ? -5.822 3.547 -16.238 1.00 90.69 186 GLU A O 1
ATOM 1572 N N . ASP A 1 187 ? -6.437 2.783 -14.222 1.00 92.06 187 ASP A N 1
ATOM 1573 C CA . ASP A 1 187 ? -5.566 3.662 -13.450 1.00 92.06 187 ASP A CA 1
ATOM 1574 C C . ASP A 1 187 ? -4.091 3.435 -13.771 1.00 92.06 187 ASP A C 1
ATOM 1576 O O . ASP A 1 187 ? -3.332 4.398 -13.909 1.00 92.06 187 ASP A O 1
ATOM 1580 N N . LEU A 1 188 ? -3.677 2.170 -13.873 1.00 91.38 188 LEU A N 1
ATOM 1581 C CA . LEU A 1 188 ? -2.292 1.813 -14.151 1.00 91.38 188 LEU A CA 1
ATOM 1582 C C . LEU A 1 188 ? -1.878 2.229 -15.566 1.00 91.38 188 LEU A C 1
ATOM 1584 O O . LEU A 1 188 ? -0.812 2.827 -15.737 1.00 91.38 188 LEU A O 1
ATOM 1588 N N . ASP A 1 189 ? -2.734 1.963 -16.553 1.00 89.12 189 ASP A N 1
ATOM 1589 C CA . ASP A 1 189 ? -2.532 2.387 -17.937 1.00 89.12 189 ASP A CA 1
ATOM 1590 C C . ASP A 1 189 ? -2.463 3.921 -18.012 1.00 89.12 189 ASP A C 1
ATOM 1592 O O . ASP A 1 189 ? -1.558 4.470 -18.641 1.00 89.12 189 ASP A O 1
ATOM 1596 N N . GLU A 1 190 ? -3.340 4.637 -17.301 1.00 91.12 190 GLU A N 1
ATOM 1597 C CA . GLU A 1 190 ? -3.304 6.100 -17.233 1.00 91.12 190 GLU A CA 1
ATOM 1598 C C . GLU A 1 190 ? -1.994 6.627 -16.620 1.00 91.12 190 GLU A C 1
ATOM 1600 O O . GLU A 1 190 ? -1.394 7.550 -17.177 1.00 91.12 190 GLU A O 1
ATOM 1605 N N . ILE A 1 191 ? -1.516 6.040 -15.513 1.00 92.06 191 ILE A N 1
ATOM 1606 C CA . ILE A 1 191 ? -0.237 6.422 -14.887 1.00 92.06 191 ILE A CA 1
ATOM 1607 C C . ILE A 1 191 ? 0.902 6.289 -15.898 1.00 92.06 191 ILE A C 1
ATOM 1609 O O . ILE A 1 191 ? 1.654 7.243 -16.113 1.00 92.06 191 ILE A O 1
ATOM 1613 N N . PHE A 1 192 ? 1.037 5.120 -16.529 1.00 91.06 192 PHE A N 1
ATOM 1614 C CA . PHE A 1 192 ? 2.142 4.878 -17.451 1.00 91.06 192 PHE A CA 1
ATOM 1615 C C . PHE A 1 192 ? 2.033 5.720 -18.720 1.00 91.06 192 PHE A C 1
ATOM 1617 O O . PHE A 1 192 ? 3.054 6.246 -19.147 1.00 91.06 192 PHE A O 1
ATOM 1624 N N . ASN A 1 193 ? 0.836 5.922 -19.274 1.00 90.31 193 ASN A N 1
ATOM 1625 C CA . ASN A 1 193 ? 0.633 6.746 -20.470 1.00 90.31 193 ASN A CA 1
ATOM 1626 C C . ASN A 1 193 ? 0.908 8.238 -20.219 1.00 90.31 193 ASN A C 1
ATOM 1628 O O . ASN A 1 193 ? 1.378 8.945 -21.109 1.00 90.31 193 ASN A O 1
ATOM 1632 N N . GLN A 1 194 ? 0.646 8.743 -19.008 1.00 89.81 194 GLN A N 1
ATOM 1633 C CA . GLN A 1 194 ? 0.992 10.124 -18.648 1.00 89.81 194 GLN A CA 1
ATOM 1634 C C . GLN A 1 194 ? 2.488 10.301 -18.354 1.00 89.81 194 GLN A C 1
ATOM 1636 O O . GLN A 1 194 ? 3.050 11.374 -18.598 1.00 89.81 194 GLN A O 1
ATOM 1641 N N . MET A 1 195 ? 3.142 9.265 -17.821 1.00 88.69 195 MET A N 1
ATOM 1642 C CA . MET A 1 195 ? 4.584 9.283 -17.574 1.00 88.69 195 MET A CA 1
ATOM 1643 C C . MET A 1 195 ? 5.398 9.067 -18.859 1.00 88.69 195 MET A C 1
ATOM 1645 O O . MET A 1 195 ? 6.446 9.696 -19.009 1.00 88.69 195 MET A O 1
ATOM 1649 N N . PHE A 1 196 ? 4.913 8.225 -19.778 1.00 84.94 196 PHE A N 1
ATOM 1650 C CA . PHE A 1 196 ? 5.603 7.782 -20.991 1.00 84.94 196 PHE A CA 1
ATOM 1651 C C . PHE A 1 196 ? 4.628 7.723 -22.181 1.00 84.94 196 PHE A C 1
ATOM 1653 O O . PHE A 1 196 ? 3.635 7.001 -22.103 1.00 84.94 196 PHE A O 1
ATOM 1660 N N . PRO A 1 197 ? 4.894 8.426 -23.298 1.00 82.69 197 PRO A N 1
ATOM 1661 C CA . PRO A 1 197 ? 4.033 8.390 -24.485 1.00 82.69 197 PRO A CA 1
ATOM 1662 C C . PRO A 1 197 ? 3.750 6.982 -25.037 1.00 82.69 197 PRO A C 1
ATOM 1664 O O . PRO A 1 197 ? 2.665 6.740 -25.557 1.00 82.69 197 PRO A O 1
ATOM 1667 N N . GLY A 1 198 ? 4.704 6.054 -24.924 1.00 81.69 198 GLY A N 1
ATOM 1668 C CA . GLY A 1 198 ? 4.561 4.640 -25.281 1.00 81.69 198 GLY A CA 1
ATOM 1669 C C . GLY A 1 198 ? 4.111 3.733 -24.134 1.00 81.69 198 GLY A C 1
ATOM 1670 O O . GLY A 1 198 ? 4.288 2.514 -24.211 1.00 81.69 198 GLY A O 1
ATOM 1671 N N . GLY A 1 199 ? 3.573 4.313 -23.061 1.00 87.19 199 GLY A N 1
ATOM 1672 C CA . GLY A 1 199 ? 2.971 3.604 -21.940 1.00 87.19 199 GLY A CA 1
ATOM 1673 C C . GLY A 1 199 ? 3.931 2.672 -21.203 1.00 87.19 199 GLY A C 1
ATOM 1674 O O . GLY A 1 199 ? 5.128 2.937 -21.052 1.00 87.19 199 GLY A O 1
ATOM 1675 N N . VAL A 1 200 ? 3.392 1.551 -20.716 1.00 87.25 200 VAL A N 1
ATOM 1676 C CA . VAL A 1 200 ? 4.147 0.571 -19.917 1.00 87.25 200 VAL A CA 1
ATOM 1677 C C . VAL A 1 200 ? 5.296 -0.070 -20.705 1.00 87.25 200 VAL A C 1
ATOM 1679 O O . VAL A 1 200 ? 6.345 -0.346 -20.128 1.00 87.25 200 VAL A O 1
ATOM 1682 N N . ASN A 1 201 ? 5.149 -0.239 -22.022 1.00 88.00 201 ASN A N 1
ATOM 1683 C CA . ASN A 1 201 ? 6.196 -0.795 -22.881 1.00 88.00 201 ASN A CA 1
ATOM 1684 C C . ASN A 1 201 ? 7.413 0.137 -22.933 1.00 88.00 201 ASN A C 1
ATOM 1686 O O . ASN A 1 201 ? 8.546 -0.298 -22.719 1.00 88.00 201 ASN A O 1
ATOM 1690 N N . GLU A 1 202 ? 7.178 1.439 -23.124 1.00 87.81 202 GLU A N 1
ATOM 1691 C CA . GLU A 1 202 ? 8.240 2.445 -23.061 1.00 87.81 202 GLU A CA 1
ATOM 1692 C C . GLU A 1 202 ? 8.911 2.485 -21.678 1.00 87.81 202 GLU A C 1
ATOM 1694 O O . GLU A 1 202 ? 10.142 2.520 -21.581 1.00 87.81 202 GLU A O 1
ATOM 1699 N N . ALA A 1 203 ? 8.127 2.391 -20.603 1.00 90.12 203 ALA A N 1
ATOM 1700 C CA . ALA A 1 203 ? 8.648 2.325 -19.241 1.00 90.12 203 ALA A CA 1
ATOM 1701 C C . ALA A 1 203 ? 9.555 1.097 -19.011 1.00 90.12 203 ALA A C 1
ATOM 1703 O O . ALA A 1 203 ? 10.650 1.223 -18.448 1.00 90.12 203 ALA A O 1
ATOM 1704 N N . LEU A 1 204 ? 9.121 -0.088 -19.460 1.00 91.06 204 LEU A N 1
ATOM 1705 C CA . LEU A 1 204 ? 9.871 -1.343 -19.356 1.00 91.06 204 LEU A CA 1
ATOM 1706 C C . LEU A 1 204 ? 11.194 -1.273 -20.119 1.00 91.06 204 LEU A C 1
ATOM 1708 O O . LEU A 1 204 ? 12.225 -1.671 -19.573 1.00 91.06 204 LEU A O 1
ATOM 1712 N N . TRP A 1 205 ? 11.186 -0.719 -21.332 1.00 92.31 205 TRP A N 1
ATOM 1713 C CA . TRP A 1 205 ? 12.397 -0.523 -22.126 1.00 92.31 205 TRP A CA 1
ATOM 1714 C C . TRP A 1 205 ? 13.392 0.418 -21.459 1.00 92.31 205 TRP A C 1
ATOM 1716 O O . TRP A 1 205 ? 14.549 0.043 -21.279 1.00 92.31 205 TRP A O 1
ATOM 1726 N N . HIS A 1 206 ? 12.960 1.618 -21.053 1.00 90.62 206 HIS A N 1
ATOM 1727 C CA . HIS A 1 206 ? 13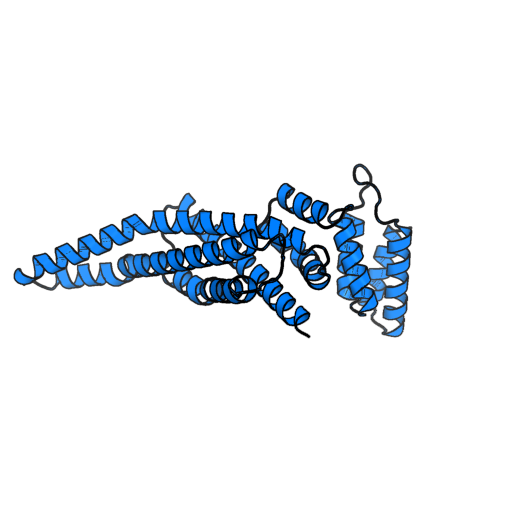.857 2.582 -20.403 1.00 90.62 206 HIS A CA 1
ATOM 1728 C C . HIS A 1 206 ? 14.449 2.001 -19.116 1.00 90.62 206 HIS A C 1
ATOM 1730 O O . HIS A 1 206 ? 15.625 2.210 -18.819 1.00 90.62 206 HIS A O 1
ATOM 1736 N N . SER A 1 207 ? 13.656 1.226 -18.370 1.00 92.06 207 SER A N 1
ATOM 1737 C CA . SER A 1 207 ? 14.117 0.485 -17.194 1.00 92.06 207 SER A CA 1
ATOM 1738 C C . SER A 1 207 ? 15.162 -0.581 -17.557 1.00 92.06 207 SER A C 1
ATOM 1740 O O . SER A 1 207 ? 16.218 -0.638 -16.924 1.00 92.06 207 SER A O 1
ATOM 1742 N N . ALA A 1 208 ? 14.915 -1.389 -18.594 1.00 93.12 208 ALA A N 1
ATOM 1743 C CA . ALA A 1 208 ? 15.845 -2.416 -19.066 1.00 93.12 208 ALA A CA 1
ATOM 1744 C C . ALA A 1 208 ? 17.170 -1.812 -19.557 1.00 93.12 208 ALA A C 1
ATOM 1746 O O . ALA A 1 208 ? 18.238 -2.261 -19.147 1.00 93.12 208 ALA A O 1
ATOM 1747 N N . GLU A 1 209 ? 17.116 -0.757 -20.370 1.00 92.62 209 GLU A N 1
ATOM 1748 C CA . GLU A 1 209 ? 18.293 -0.063 -20.898 1.00 92.62 209 GLU A CA 1
ATOM 1749 C C . GLU A 1 209 ? 19.169 0.499 -19.768 1.00 92.62 209 GLU A C 1
ATOM 1751 O O . GLU A 1 209 ? 20.390 0.328 -19.753 1.00 92.62 209 GLU A O 1
ATOM 1756 N N . ASP A 1 210 ? 18.548 1.125 -18.771 1.00 90.88 210 ASP A N 1
ATOM 1757 C CA . ASP A 1 210 ? 19.245 1.685 -17.616 1.00 90.88 210 ASP A CA 1
ATOM 1758 C C . ASP A 1 210 ? 19.874 0.581 -16.732 1.00 90.88 210 ASP A C 1
ATOM 1760 O O . ASP A 1 210 ? 20.961 0.764 -16.170 1.00 90.88 210 ASP A O 1
ATOM 1764 N N . MET A 1 211 ? 19.242 -0.598 -16.651 1.00 91.81 211 MET A N 1
ATOM 1765 C CA . MET A 1 211 ? 19.792 -1.785 -15.983 1.00 91.81 211 MET A CA 1
ATOM 1766 C C . MET A 1 211 ? 20.972 -2.397 -16.742 1.00 91.81 211 MET A C 1
ATOM 1768 O O . MET A 1 211 ? 21.972 -2.725 -16.102 1.00 91.81 211 MET A O 1
ATOM 1772 N N . ILE A 1 212 ? 20.897 -2.503 -18.073 1.00 93.50 212 ILE A N 1
ATOM 1773 C CA . ILE A 1 212 ? 21.995 -2.990 -18.925 1.00 93.50 212 ILE A CA 1
ATOM 1774 C C . ILE A 1 212 ? 23.225 -2.101 -18.746 1.00 93.50 212 ILE A C 1
ATOM 1776 O O . ILE A 1 212 ? 24.293 -2.599 -18.397 1.00 93.50 212 ILE A O 1
ATOM 1780 N N . ARG A 1 213 ? 23.055 -0.773 -18.836 1.00 91.31 213 ARG A N 1
ATOM 1781 C CA . ARG A 1 213 ? 24.137 0.205 -18.606 1.00 91.31 213 ARG A CA 1
ATOM 1782 C C . ARG A 1 213 ? 24.763 0.105 -17.212 1.00 91.31 213 ARG A C 1
ATOM 1784 O O . ARG A 1 213 ? 25.917 0.476 -17.028 1.00 91.31 213 ARG A O 1
ATOM 1791 N N . SER A 1 214 ? 24.002 -0.381 -16.232 1.00 89.94 214 SER A N 1
ATOM 1792 C CA . SER A 1 214 ? 24.452 -0.591 -14.850 1.00 89.94 214 SER A CA 1
ATOM 1793 C C . SER A 1 214 ? 24.939 -2.030 -14.586 1.00 89.94 214 SER A C 1
ATOM 1795 O O . SER A 1 214 ? 25.141 -2.391 -13.429 1.00 89.94 214 SER A O 1
ATOM 1797 N N . ALA A 1 215 ? 25.087 -2.863 -15.625 1.00 92.38 215 ALA A N 1
ATOM 1798 C CA . ALA A 1 215 ? 25.449 -4.284 -15.561 1.00 92.38 215 ALA A CA 1
ATOM 1799 C C . ALA A 1 215 ? 24.492 -5.176 -14.733 1.00 92.38 215 ALA A C 1
ATOM 1801 O O . ALA A 1 215 ? 24.856 -6.259 -14.269 1.00 92.38 215 ALA A O 1
ATOM 1802 N N . HIS A 1 216 ? 23.234 -4.760 -14.565 1.00 91.81 216 HIS A N 1
ATOM 1803 C CA . HIS A 1 216 ? 22.180 -5.540 -13.910 1.00 91.81 216 HIS A CA 1
ATOM 1804 C C . HIS A 1 216 ? 21.412 -6.392 -14.929 1.00 91.81 216 HIS A C 1
ATOM 1806 O O . HIS A 1 216 ? 20.220 -6.200 -15.169 1.00 91.81 216 HIS A O 1
ATOM 1812 N N . TYR A 1 217 ? 22.107 -7.355 -15.530 1.00 93.94 217 TYR A N 1
ATOM 1813 C CA . TYR A 1 217 ? 21.613 -8.084 -16.699 1.00 93.94 217 TYR A CA 1
ATOM 1814 C C . TYR A 1 217 ? 20.406 -8.994 -16.445 1.00 93.94 217 TYR A C 1
ATOM 1816 O O . TYR A 1 217 ? 19.505 -9.052 -17.273 1.00 93.94 217 TYR A O 1
ATOM 1824 N N . ARG A 1 218 ? 20.351 -9.685 -15.300 1.00 93.00 218 ARG A N 1
ATOM 1825 C CA . ARG A 1 218 ? 19.223 -10.573 -14.958 1.00 93.00 218 ARG A CA 1
ATOM 1826 C C . ARG A 1 218 ? 17.894 -9.795 -14.854 1.00 93.00 218 ARG A C 1
ATOM 1828 O O . ARG A 1 218 ? 16.980 -10.132 -15.601 1.00 93.00 218 ARG A O 1
ATOM 1835 N N . PRO A 1 219 ? 17.799 -8.716 -14.046 1.00 91.19 219 PRO A N 1
ATOM 1836 C CA . PRO A 1 219 ? 16.615 -7.855 -14.025 1.00 91.19 219 PRO A CA 1
ATOM 1837 C C . PRO A 1 219 ? 16.272 -7.221 -15.377 1.00 91.19 219 PRO A C 1
ATOM 1839 O O . PRO A 1 219 ? 15.093 -7.108 -15.707 1.00 91.19 219 PRO A O 1
ATOM 1842 N N . ALA A 1 220 ? 17.277 -6.823 -16.168 1.00 93.56 220 ALA A N 1
ATOM 1843 C CA . ALA A 1 220 ? 17.039 -6.292 -17.508 1.00 93.56 220 ALA A CA 1
ATOM 1844 C C . ALA A 1 220 ? 16.346 -7.328 -18.401 1.00 93.56 220 ALA A C 1
ATOM 1846 O O . ALA A 1 220 ? 15.381 -7.008 -19.091 1.00 93.56 220 ALA A O 1
ATOM 1847 N N . LEU A 1 221 ? 16.787 -8.586 -18.333 1.00 93.88 221 LEU A N 1
ATOM 1848 C CA . LEU A 1 221 ? 16.208 -9.672 -19.112 1.00 93.88 221 LEU A CA 1
ATOM 1849 C C . LEU A 1 221 ? 14.751 -9.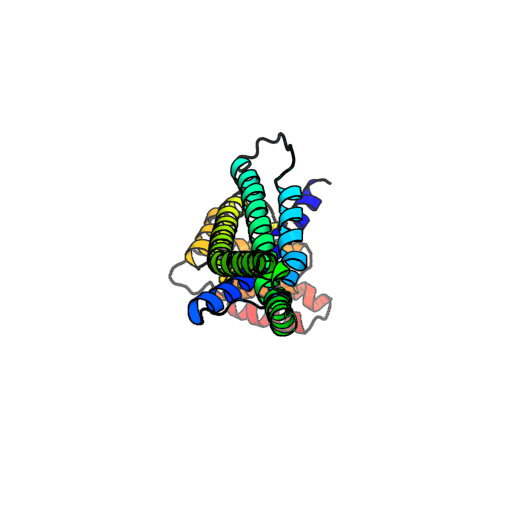964 -18.736 1.00 93.88 221 LEU A C 1
ATOM 1851 O O . LEU A 1 221 ? 13.945 -10.281 -19.606 1.00 93.88 221 LEU A O 1
ATOM 1855 N N . ASP A 1 222 ? 14.403 -9.833 -17.453 1.00 92.25 222 ASP A N 1
ATOM 1856 C CA . ASP A 1 222 ? 13.015 -9.960 -16.996 1.00 92.25 222 ASP A CA 1
ATOM 1857 C C . ASP A 1 222 ? 12.120 -8.891 -17.646 1.00 92.25 222 ASP A C 1
ATOM 1859 O O . ASP A 1 222 ? 11.006 -9.199 -18.067 1.00 92.25 222 ASP A O 1
ATOM 1863 N N . HIS A 1 223 ? 12.618 -7.657 -17.789 1.00 91.12 223 HIS A N 1
ATOM 1864 C CA . HIS A 1 223 ? 11.879 -6.558 -18.420 1.00 91.12 223 HIS A CA 1
ATOM 1865 C C . HIS A 1 223 ? 11.754 -6.740 -19.935 1.00 91.12 223 HIS A C 1
ATOM 1867 O O . HIS A 1 223 ? 10.673 -6.525 -20.475 1.00 91.12 223 HIS A O 1
ATOM 1873 N N . LEU A 1 224 ? 12.822 -7.173 -20.616 1.00 92.31 224 LEU A N 1
ATOM 1874 C CA . LEU A 1 224 ? 12.775 -7.465 -22.055 1.00 92.31 224 LEU A CA 1
ATOM 1875 C C . LEU A 1 224 ? 11.831 -8.638 -22.361 1.00 92.31 224 LEU A C 1
ATOM 1877 O O . LEU A 1 224 ? 11.071 -8.579 -23.318 1.00 92.31 224 LEU A O 1
ATOM 1881 N N . SER A 1 225 ? 11.821 -9.672 -21.516 1.00 90.69 225 SER A N 1
ATOM 1882 C CA . SER A 1 225 ? 10.869 -10.786 -21.622 1.00 90.69 225 SER A CA 1
ATOM 1883 C C . SER A 1 225 ? 9.416 -10.319 -21.466 1.00 90.69 225 SER A C 1
ATOM 1885 O O . SER A 1 225 ? 8.549 -10.687 -22.257 1.00 90.69 225 SER A O 1
ATOM 1887 N N . GLN A 1 226 ? 9.144 -9.464 -20.471 1.00 88.19 226 GLN A N 1
ATOM 1888 C CA . GLN A 1 226 ? 7.818 -8.866 -20.293 1.00 88.19 226 GLN A CA 1
ATOM 1889 C C . GLN A 1 226 ? 7.414 -8.026 -21.505 1.00 88.19 226 GLN A C 1
ATOM 1891 O O . GLN A 1 226 ? 6.302 -8.192 -21.998 1.00 88.19 226 GLN A O 1
ATOM 1896 N N . LEU A 1 227 ? 8.317 -7.192 -22.023 1.00 88.00 227 LEU A N 1
ATOM 1897 C CA . LEU A 1 227 ? 8.085 -6.382 -23.218 1.00 88.00 227 LEU A CA 1
ATOM 1898 C C . LEU A 1 227 ? 7.653 -7.256 -24.409 1.00 88.00 227 LEU A C 1
ATOM 1900 O O . LEU A 1 227 ? 6.594 -7.023 -24.984 1.00 88.00 227 LEU A O 1
ATOM 1904 N N . LEU A 1 228 ? 8.382 -8.344 -24.677 1.00 86.25 228 LEU A N 1
ATOM 1905 C CA . LEU A 1 228 ? 8.051 -9.301 -25.742 1.00 86.25 228 LEU A CA 1
ATOM 1906 C C . LEU A 1 228 ? 6.708 -10.015 -25.523 1.00 86.25 228 LEU A C 1
ATOM 1908 O O . LEU A 1 228 ? 6.020 -10.362 -26.480 1.00 86.25 228 LEU A O 1
ATOM 1912 N N . SER A 1 229 ? 6.297 -10.219 -24.268 1.00 82.25 229 SER A N 1
ATOM 1913 C CA . SER A 1 229 ? 4.982 -10.793 -23.956 1.00 82.25 229 SER A CA 1
ATOM 1914 C C . SER A 1 229 ? 3.813 -9.832 -24.209 1.00 82.25 229 SER A C 1
ATOM 1916 O O . SER A 1 229 ? 2.705 -10.295 -24.495 1.00 82.25 229 SER A O 1
ATOM 1918 N N . TYR A 1 230 ? 4.056 -8.518 -24.122 1.00 70.75 230 TYR A N 1
ATOM 1919 C CA . TYR A 1 230 ? 3.062 -7.476 -24.392 1.00 70.75 230 TYR A CA 1
ATOM 1920 C C . TYR A 1 230 ? 2.944 -7.154 -25.890 1.00 70.75 230 TYR A C 1
ATOM 1922 O O . TYR A 1 230 ? 1.884 -6.719 -26.327 1.00 70.75 230 TYR A O 1
ATOM 1930 N N . GLU A 1 231 ? 3.976 -7.427 -26.693 1.00 63.22 231 GLU A N 1
ATOM 1931 C CA . GLU A 1 231 ? 4.049 -7.135 -28.137 1.00 63.22 231 GLU A CA 1
ATOM 1932 C C . GLU A 1 231 ? 3.242 -8.089 -29.053 1.00 63.22 231 GLU A C 1
ATOM 1934 O O . GLU A 1 231 ? 3.605 -8.328 -30.206 1.00 63.22 231 GLU A O 1
ATOM 1939 N N . LYS A 1 232 ? 2.096 -8.620 -28.598 1.00 52.00 232 LYS A N 1
ATOM 1940 C CA . LYS A 1 232 ? 1.157 -9.302 -29.513 1.00 52.00 232 LYS A CA 1
ATOM 1941 C C . LYS A 1 232 ? 0.386 -8.287 -30.389 1.00 52.00 232 LYS A C 1
ATOM 1943 O O . LYS A 1 232 ? 0.038 -7.213 -29.909 1.00 52.00 232 LYS A O 1
ATOM 1948 N N . PRO A 1 233 ? 0.089 -8.612 -31.665 1.00 44.53 233 PRO A N 1
ATOM 1949 C CA . PRO A 1 233 ? 0.329 -7.679 -32.777 1.00 44.53 233 PRO A CA 1
ATOM 1950 C C . PRO A 1 233 ? -0.797 -6.716 -33.187 1.00 44.53 233 PRO A C 1
ATOM 1952 O O . PRO A 1 233 ? -0.667 -6.124 -34.255 1.00 44.53 233 PRO A O 1
ATOM 1955 N N . GLU A 1 234 ? -1.898 -6.559 -32.447 1.00 44.50 234 GLU A N 1
ATOM 1956 C CA . GLU A 1 234 ? -3.095 -5.943 -33.062 1.00 44.50 234 GLU A CA 1
ATOM 1957 C C . GLU A 1 234 ? -3.445 -4.507 -32.640 1.00 44.50 234 GLU A C 1
ATOM 1959 O O . GLU A 1 234 ? -4.043 -3.824 -33.461 1.00 44.50 234 GLU A O 1
ATOM 1964 N N . ASP A 1 235 ? -3.004 -3.968 -31.490 1.00 43.19 235 ASP A N 1
ATOM 1965 C CA . ASP A 1 235 ? -3.551 -2.665 -31.033 1.00 43.19 235 ASP A CA 1
ATOM 1966 C C . ASP A 1 235 ? -2.569 -1.638 -30.437 1.00 43.19 235 ASP A C 1
ATOM 1968 O O . ASP A 1 235 ? -2.967 -0.504 -30.163 1.00 43.19 235 ASP A O 1
ATOM 1972 N N . THR A 1 236 ? -1.285 -1.955 -30.249 1.00 48.81 236 THR A N 1
ATOM 1973 C CA . THR A 1 236 ? -0.314 -0.973 -29.724 1.00 48.81 236 THR A CA 1
ATOM 1974 C C . THR A 1 236 ? 0.666 -0.533 -30.807 1.00 48.81 236 THR A C 1
ATOM 1976 O O . THR A 1 236 ? 1.369 -1.390 -31.350 1.00 48.81 236 THR A O 1
ATOM 1979 N N . PRO A 1 237 ? 0.773 0.778 -31.118 1.00 50.06 237 PRO A N 1
ATOM 1980 C CA . PRO A 1 237 ? 1.830 1.287 -31.980 1.00 50.06 237 PRO A CA 1
ATOM 1981 C C . PRO A 1 237 ? 3.173 0.769 -31.475 1.00 50.06 237 PRO A C 1
ATOM 1983 O O . PRO A 1 237 ? 3.481 0.884 -30.289 1.00 50.06 237 PRO A O 1
ATOM 1986 N N . ASN A 1 238 ? 3.956 0.170 -32.366 1.00 54.81 238 ASN A N 1
ATOM 1987 C CA . ASN A 1 238 ? 5.285 -0.328 -32.049 1.00 54.81 238 ASN A CA 1
ATOM 1988 C C . ASN A 1 238 ? 6.201 0.864 -31.708 1.00 54.81 238 ASN A C 1
ATOM 1990 O O . ASN A 1 238 ? 6.787 1.482 -32.596 1.00 54.81 238 ASN A O 1
ATOM 1994 N N . VAL A 1 239 ? 6.264 1.244 -30.428 1.00 60.88 239 VAL A N 1
ATOM 1995 C CA . VAL A 1 239 ? 7.099 2.366 -29.965 1.00 60.88 239 VAL A CA 1
ATOM 1996 C C . VAL A 1 239 ? 8.570 1.944 -29.855 1.00 60.88 239 VAL A C 1
ATOM 1998 O O . VAL A 1 239 ? 9.470 2.780 -29.959 1.00 60.88 239 VAL A O 1
ATOM 2001 N N . ILE A 1 240 ? 8.843 0.647 -29.682 1.00 72.75 240 ILE A N 1
ATOM 2002 C CA . ILE A 1 240 ? 10.185 0.103 -29.463 1.00 72.75 240 ILE A CA 1
ATOM 2003 C C . ILE A 1 240 ? 10.424 -1.006 -30.478 1.00 72.75 240 ILE A C 1
ATOM 2005 O O . ILE A 1 240 ? 10.057 -2.149 -30.260 1.00 72.75 240 ILE A O 1
ATOM 2009 N N . GLY A 1 241 ? 11.057 -0.662 -31.602 1.00 79.50 241 GLY A N 1
ATOM 2010 C CA . GLY A 1 241 ? 11.316 -1.640 -32.660 1.00 79.50 241 GLY A CA 1
ATOM 2011 C C . GLY A 1 241 ? 12.039 -2.889 -32.139 1.00 79.50 241 GLY A C 1
ATOM 2012 O O . GLY A 1 241 ? 13.006 -2.763 -31.381 1.00 79.50 241 GLY A O 1
ATOM 2013 N N . LEU A 1 242 ? 11.599 -4.071 -32.592 1.00 84.00 242 LEU A N 1
ATOM 2014 C CA . LEU A 1 242 ? 12.155 -5.386 -32.228 1.00 84.00 242 LEU A CA 1
ATOM 2015 C C . LEU A 1 242 ? 13.683 -5.438 -32.372 1.00 84.00 242 LEU A C 1
ATOM 2017 O O . LEU A 1 242 ? 14.357 -6.017 -31.525 1.00 84.00 242 LEU A O 1
ATOM 2021 N N . ASP A 1 243 ? 14.247 -4.737 -33.361 1.00 86.81 243 ASP A N 1
ATOM 2022 C CA . ASP A 1 243 ? 15.697 -4.596 -33.554 1.00 86.81 243 ASP A CA 1
ATOM 2023 C C . ASP A 1 243 ? 16.417 -4.047 -32.312 1.00 86.81 243 ASP A C 1
ATOM 2025 O O . ASP A 1 243 ? 17.538 -4.447 -31.994 1.00 86.81 243 ASP A O 1
ATOM 2029 N N . ARG A 1 244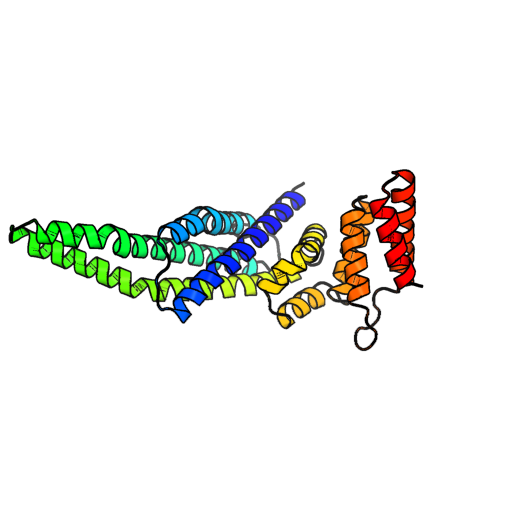 ? 15.794 -3.119 -31.574 1.00 90.00 244 ARG A N 1
ATOM 2030 C CA . ARG A 1 244 ? 16.372 -2.558 -30.343 1.00 90.00 244 ARG A CA 1
ATOM 2031 C C . ARG A 1 244 ? 16.416 -3.603 -29.235 1.00 90.00 244 ARG A C 1
ATOM 2033 O O . ARG A 1 244 ? 17.435 -3.709 -28.553 1.00 90.00 244 ARG A O 1
ATOM 2040 N N . ILE A 1 245 ? 15.346 -4.383 -29.084 1.00 90.69 245 ILE A N 1
ATOM 2041 C CA . ILE A 1 245 ? 15.271 -5.489 -28.121 1.00 90.69 245 ILE A CA 1
ATOM 2042 C C . ILE A 1 245 ? 16.308 -6.554 -28.481 1.00 90.69 245 ILE A C 1
ATOM 2044 O O . ILE A 1 245 ? 17.083 -6.973 -27.623 1.00 90.69 245 ILE A O 1
ATOM 2048 N N . HIS A 1 246 ? 16.386 -6.920 -29.758 1.00 90.94 246 HIS A N 1
ATOM 2049 C CA . HIS A 1 246 ? 17.344 -7.883 -30.283 1.00 90.94 246 HIS A CA 1
ATOM 2050 C C . HIS A 1 246 ? 18.796 -7.475 -29.989 1.00 90.94 246 HIS A C 1
ATOM 2052 O O . HIS A 1 246 ? 19.568 -8.251 -29.421 1.00 90.94 246 HIS A O 1
ATOM 2058 N N . ASN A 1 247 ? 19.159 -6.222 -30.282 1.00 93.19 247 ASN A N 1
ATOM 2059 C CA . ASN A 1 247 ? 20.493 -5.693 -29.994 1.00 93.19 247 ASN A CA 1
ATOM 2060 C C . ASN A 1 247 ? 20.818 -5.712 -28.491 1.00 93.19 247 ASN A C 1
ATOM 2062 O O . ASN A 1 247 ? 21.917 -6.115 -28.103 1.00 93.19 247 ASN A O 1
ATOM 2066 N N . ALA A 1 248 ? 19.857 -5.341 -27.640 1.00 94.06 248 ALA A N 1
ATOM 2067 C CA . ALA A 1 248 ? 20.019 -5.390 -26.189 1.00 94.06 248 ALA A CA 1
ATOM 2068 C C . ALA A 1 248 ? 20.236 -6.827 -25.676 1.00 94.06 248 ALA A C 1
ATOM 2070 O O . ALA A 1 248 ? 21.104 -7.065 -24.834 1.00 94.06 248 ALA A O 1
ATOM 2071 N N . LEU A 1 249 ? 19.501 -7.809 -26.211 1.00 95.25 249 LEU A N 1
ATOM 2072 C CA . LEU A 1 249 ? 19.687 -9.223 -25.868 1.00 95.25 249 LEU A CA 1
ATOM 2073 C C . LEU A 1 249 ? 21.081 -9.730 -26.265 1.00 95.25 249 LEU A C 1
ATOM 2075 O O . LEU A 1 249 ? 21.707 -10.463 -25.494 1.00 95.25 249 LEU A O 1
ATOM 2079 N N . HIS A 1 250 ? 21.602 -9.310 -27.420 1.00 95.38 250 HIS A N 1
ATOM 2080 C CA . HIS A 1 250 ? 22.959 -9.648 -27.854 1.00 95.38 250 HIS A CA 1
ATOM 2081 C C . HIS A 1 250 ? 24.048 -9.038 -26.961 1.00 95.38 250 HIS A C 1
ATOM 2083 O O . HIS A 1 250 ? 25.033 -9.718 -26.654 1.00 95.38 250 HIS A O 1
ATOM 2089 N N . GLU A 1 251 ? 23.866 -7.802 -26.489 1.00 95.69 251 GLU A N 1
ATOM 2090 C CA . GLU A 1 251 ? 24.768 -7.179 -25.514 1.00 95.69 251 GLU A CA 1
ATOM 2091 C C . GLU A 1 251 ? 24.810 -7.976 -24.200 1.00 95.69 251 GLU A C 1
ATOM 2093 O O . GLU A 1 251 ? 25.892 -8.296 -23.687 1.00 95.69 251 GLU A O 1
ATOM 2098 N N . ILE A 1 252 ? 23.640 -8.365 -23.678 1.00 95.69 252 ILE A N 1
ATOM 2099 C CA . ILE A 1 252 ? 23.548 -9.188 -22.467 1.00 95.69 252 ILE A CA 1
ATOM 2100 C C . ILE A 1 252 ? 24.200 -10.558 -22.695 1.00 95.69 252 ILE A C 1
ATOM 2102 O O . ILE A 1 252 ? 24.978 -11.015 -21.856 1.00 95.69 252 ILE A O 1
ATOM 2106 N N . LEU A 1 253 ? 23.927 -11.206 -23.832 1.00 95.88 253 LEU A N 1
ATOM 2107 C CA . LEU A 1 253 ? 24.486 -12.513 -24.185 1.00 95.88 253 LEU A CA 1
ATOM 2108 C C . LEU A 1 253 ? 26.020 -12.488 -24.243 1.00 95.88 253 LEU A C 1
ATOM 2110 O O . LEU A 1 253 ? 26.669 -13.396 -23.717 1.00 95.88 253 LEU A O 1
ATOM 2114 N N . GLY A 1 254 ? 26.608 -11.448 -24.844 1.00 94.75 254 GLY A N 1
ATOM 2115 C CA . GLY A 1 254 ? 28.060 -11.267 -24.893 1.00 94.75 254 GLY A CA 1
ATOM 2116 C C . GLY A 1 254 ? 28.678 -11.228 -23.493 1.00 94.75 254 GLY A C 1
ATOM 2117 O O . GLY A 1 254 ? 29.602 -11.988 -23.194 1.00 94.75 254 GLY A O 1
ATOM 2118 N N . ASN A 1 255 ? 28.099 -10.421 -22.601 1.00 95.19 255 ASN A N 1
ATOM 2119 C CA . ASN A 1 255 ? 28.533 -10.320 -21.207 1.00 95.19 255 ASN A CA 1
ATOM 2120 C C . ASN A 1 255 ? 28.324 -11.627 -20.420 1.00 95.19 255 ASN A C 1
ATOM 2122 O O . ASN A 1 255 ? 29.199 -12.042 -19.658 1.00 95.19 255 ASN A O 1
ATOM 2126 N N . ALA A 1 256 ? 27.189 -12.303 -20.611 1.00 94.25 256 ALA A N 1
ATOM 2127 C CA . ALA A 1 256 ? 26.878 -13.570 -19.953 1.00 94.25 256 ALA A CA 1
ATOM 2128 C C . ALA A 1 256 ? 27.898 -14.662 -20.312 1.00 94.25 256 ALA A C 1
ATOM 2130 O O . ALA A 1 256 ? 28.395 -15.362 -19.428 1.00 94.25 256 ALA A O 1
ATOM 2131 N N . ARG A 1 257 ? 28.274 -14.758 -21.596 1.00 95.00 257 ARG A N 1
ATOM 2132 C CA . ARG A 1 257 ? 29.299 -15.697 -22.082 1.00 95.00 257 ARG A CA 1
ATOM 2133 C C . ARG A 1 257 ? 30.677 -15.389 -21.504 1.00 95.00 257 ARG A C 1
ATOM 2135 O O . ARG A 1 257 ? 31.356 -16.311 -21.056 1.00 95.00 257 ARG A O 1
ATOM 2142 N N . MET A 1 258 ? 31.072 -14.114 -21.453 1.00 94.38 258 MET A N 1
ATOM 2143 C CA . MET A 1 258 ? 32.338 -13.702 -20.828 1.00 94.38 258 MET A CA 1
ATOM 2144 C C . MET A 1 258 ? 32.406 -14.106 -19.349 1.00 94.38 258 MET A C 1
ATOM 2146 O O . MET A 1 258 ? 33.439 -14.590 -18.889 1.00 94.38 258 MET A O 1
ATOM 2150 N N . ASN A 1 259 ? 31.289 -13.978 -18.631 1.00 92.56 259 ASN A N 1
ATOM 2151 C CA . ASN A 1 259 ? 31.185 -14.320 -17.212 1.00 92.56 259 ASN A CA 1
ATOM 2152 C C . ASN A 1 259 ? 30.850 -15.798 -16.941 1.00 92.56 259 ASN A C 1
ATOM 2154 O O . ASN A 1 259 ? 30.76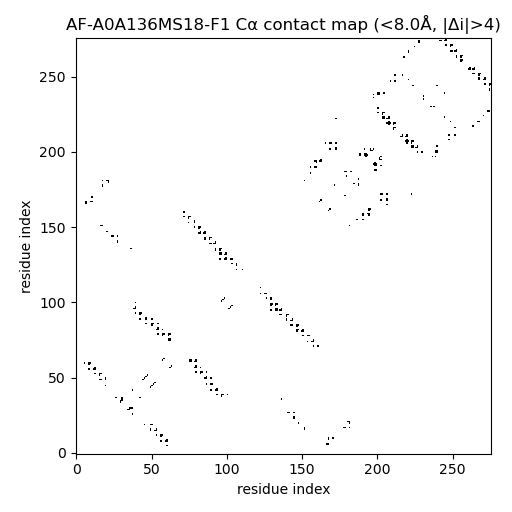8 -16.194 -15.780 1.00 92.56 259 ASN A O 1
ATOM 2158 N N . ARG A 1 260 ? 30.677 -16.623 -17.987 1.00 94.25 260 ARG A N 1
ATOM 2159 C CA . ARG A 1 260 ? 30.269 -18.040 -17.899 1.00 94.25 260 ARG A CA 1
ATOM 2160 C C . ARG A 1 260 ? 28.951 -18.257 -17.134 1.00 94.25 260 ARG A C 1
ATOM 2162 O O . ARG A 1 260 ? 28.770 -19.286 -16.484 1.00 94.25 260 ARG A O 1
ATOM 2169 N N . ASP A 1 261 ? 28.023 -17.303 -17.220 1.00 94.19 261 ASP A N 1
ATOM 2170 C CA . ASP A 1 261 ? 26.681 -17.416 -16.634 1.00 94.19 261 ASP A CA 1
ATOM 2171 C C . ASP A 1 261 ? 25.755 -18.190 -17.589 1.00 94.19 261 ASP A C 1
ATOM 2173 O O . ASP A 1 261 ? 25.021 -17.608 -18.388 1.00 94.19 261 ASP A O 1
ATOM 2177 N N . ASN A 1 262 ? 25.822 -19.525 -17.532 1.00 93.75 262 ASN A N 1
ATOM 2178 C CA . ASN A 1 262 ? 25.075 -20.417 -18.431 1.00 93.75 262 ASN A CA 1
ATOM 2179 C C . ASN A 1 262 ? 23.551 -20.237 -18.341 1.00 93.75 262 ASN A C 1
ATOM 2181 O O . ASN A 1 262 ? 22.846 -20.434 -19.327 1.00 93.75 262 ASN A O 1
ATOM 2185 N N . GLU A 1 263 ? 23.030 -19.865 -17.171 1.00 94.25 263 GLU A N 1
ATOM 2186 C CA . GLU A 1 263 ? 21.598 -19.616 -17.002 1.00 94.25 263 GLU A CA 1
ATOM 2187 C C . GLU A 1 263 ? 21.174 -18.378 -17.796 1.00 94.25 263 GLU A C 1
ATOM 2189 O O . GLU A 1 263 ? 20.197 -18.421 -18.544 1.00 94.25 263 GLU A O 1
ATOM 2194 N N . LEU A 1 264 ? 21.937 -17.288 -17.674 1.00 92.62 264 LEU A N 1
ATOM 2195 C CA . LEU A 1 264 ? 21.668 -16.056 -18.405 1.00 92.62 264 LEU A CA 1
ATOM 2196 C C . LEU A 1 264 ? 21.845 -16.249 -19.919 1.00 92.62 264 LEU A C 1
ATOM 2198 O O . LEU A 1 264 ? 21.020 -15.756 -20.682 1.00 92.62 264 LEU A O 1
ATOM 2202 N N . VAL A 1 265 ? 22.849 -17.028 -20.346 1.00 94.94 265 VAL A N 1
ATOM 2203 C CA . VAL A 1 265 ? 23.040 -17.419 -21.757 1.00 94.94 265 VAL A CA 1
ATOM 2204 C C . VAL A 1 265 ? 21.796 -18.117 -22.307 1.00 94.94 265 VAL A C 1
ATOM 2206 O O . VAL A 1 265 ? 21.226 -17.643 -23.288 1.00 94.94 265 VAL A O 1
ATOM 2209 N N . ASN A 1 266 ? 21.331 -19.180 -21.643 1.00 94.25 266 ASN A N 1
ATOM 2210 C CA . ASN A 1 266 ? 20.165 -19.944 -22.095 1.00 94.25 266 ASN A CA 1
ATOM 2211 C C . ASN A 1 266 ? 18.913 -19.062 -22.190 1.00 94.25 266 ASN A C 1
ATOM 2213 O O . ASN A 1 266 ? 18.143 -19.161 -23.144 1.00 94.25 266 ASN A O 1
ATOM 2217 N N . ARG A 1 267 ? 18.704 -18.173 -21.210 1.00 94.38 267 ARG A N 1
ATOM 2218 C CA . ARG A 1 267 ? 17.560 -17.254 -21.218 1.00 94.38 267 ARG A CA 1
ATOM 2219 C C . ARG A 1 267 ? 17.641 -16.227 -22.351 1.00 94.38 267 ARG A C 1
ATOM 2221 O O . ARG A 1 267 ? 16.624 -15.991 -22.996 1.00 94.38 267 ARG A O 1
ATOM 2228 N N . CYS A 1 268 ? 18.814 -15.645 -22.616 1.00 92.62 268 CYS A N 1
ATOM 2229 C CA . CYS A 1 268 ? 19.008 -14.737 -23.751 1.00 92.62 268 CYS A CA 1
ATOM 2230 C C . CYS A 1 268 ? 18.703 -15.427 -25.079 1.00 92.62 268 CYS A C 1
ATOM 2232 O O . CYS A 1 268 ? 17.972 -14.877 -25.894 1.00 92.62 268 CYS A O 1
ATOM 2234 N N . GLU A 1 269 ? 19.249 -16.625 -25.293 1.00 93.69 269 GLU A N 1
ATOM 2235 C CA . GLU A 1 269 ? 19.084 -17.361 -26.549 1.00 93.69 269 GLU A CA 1
ATOM 2236 C C . GLU A 1 269 ? 17.609 -17.688 -26.821 1.00 93.69 269 GLU A C 1
ATOM 2238 O O . GLU A 1 269 ? 17.148 -17.504 -27.945 1.00 93.69 269 GLU A O 1
ATOM 2243 N N . MET A 1 270 ? 16.837 -18.059 -25.792 1.00 92.50 270 MET A N 1
ATOM 2244 C CA . MET A 1 270 ? 15.386 -18.253 -25.926 1.00 92.50 270 MET A CA 1
ATOM 2245 C C . MET A 1 270 ? 14.643 -16.979 -26.349 1.00 92.50 270 MET A C 1
ATOM 2247 O O . MET A 1 270 ? 13.747 -17.055 -27.185 1.00 92.50 270 MET A O 1
ATOM 2251 N N . LEU A 1 271 ? 14.989 -15.819 -25.780 1.00 90.44 271 LEU A N 1
ATOM 2252 C CA . LEU A 1 271 ? 14.332 -14.551 -26.119 1.00 90.44 271 LEU A CA 1
ATOM 2253 C C . LEU A 1 271 ? 14.757 -14.029 -27.497 1.00 90.44 271 LEU A C 1
ATOM 2255 O O . LEU A 1 271 ? 13.932 -13.474 -28.212 1.00 90.44 271 LEU A O 1
ATOM 2259 N N . ILE A 1 272 ? 16.010 -14.249 -27.907 1.00 90.56 272 ILE A N 1
ATOM 2260 C CA . ILE A 1 272 ? 16.501 -13.858 -29.238 1.00 90.56 272 ILE A CA 1
ATOM 2261 C C . ILE A 1 272 ? 15.685 -14.551 -30.335 1.00 90.56 272 ILE A C 1
ATOM 2263 O O . ILE A 1 272 ? 15.290 -13.898 -31.298 1.00 90.56 272 ILE A O 1
ATOM 2267 N N . VAL A 1 273 ? 15.354 -15.834 -30.155 1.00 88.19 273 VAL A N 1
ATOM 2268 C CA . VAL A 1 273 ? 14.496 -16.589 -31.087 1.00 88.19 273 VAL A CA 1
ATOM 2269 C C . VAL A 1 273 ? 13.087 -15.995 -31.205 1.00 88.19 273 VAL A C 1
ATOM 2271 O O . VAL A 1 273 ? 12.450 -16.165 -32.232 1.00 88.19 273 VAL A O 1
ATOM 2274 N N . GLN A 1 274 ? 12.587 -15.289 -30.189 1.00 82.12 274 GLN A N 1
ATOM 2275 C CA . GLN A 1 274 ? 11.273 -14.633 -30.248 1.00 82.12 274 GLN A CA 1
ATOM 2276 C C . GLN A 1 274 ? 11.304 -13.295 -30.999 1.00 82.12 274 GLN A C 1
ATOM 2278 O O . GLN A 1 274 ? 10.251 -12.782 -31.365 1.00 82.12 274 GLN A O 1
ATOM 2283 N N . THR A 1 275 ? 12.495 -12.725 -31.203 1.00 77.62 275 THR A N 1
ATOM 2284 C CA . THR A 1 275 ? 12.689 -11.420 -31.861 1.00 77.62 275 THR A CA 1
ATOM 2285 C C . THR A 1 275 ? 13.059 -11.507 -33.341 1.00 77.62 275 THR A C 1
ATOM 2287 O O . THR A 1 275 ? 13.091 -10.467 -33.994 1.00 77.62 275 THR A O 1
ATOM 2290 N N . GLY A 1 276 ? 13.371 -12.705 -33.854 1.00 62.75 276 GLY A N 1
ATOM 2291 C CA . GLY A 1 276 ? 13.740 -12.962 -35.254 1.00 62.75 276 GLY A CA 1
ATOM 2292 C C . GLY A 1 276 ? 12.754 -13.889 -35.942 1.00 62.75 276 GLY A C 1
ATOM 2293 O O . GLY A 1 276 ? 12.579 -13.727 -37.168 1.00 62.75 276 GLY A O 1
#

Sequence (276 aa):
MKSNLSNFERIHFLRLLFNGYLEFREIYKKFQAEGAFPRARIIEQLCQEVFDKLRTSAHKLYGGNRRNENPSRDQELLCDVVVGACYHEILQLQENLFLVKLYRPRYEELQSNLTDQTLEEFFRVGHSLIAEAESQIPKNLNWIWQLLQEIVRLQKILLVACRDNRVLLRFLTQNLPLLMKVYDREDLDEIFNQMFPGGVNEALWHSAEDMIRSAHYRPALDHLSQLLSYEKPEDTPNVIGLDRIHNALHEILGNARMNRDNELVNRCEMLIVQTG

Foldseek 3Di:
DVVVVLLVLVLVLVVLLLVLLLVLVVQLVCCVVPVDHDQLVVLVCCLVVRLVSNLVSLCVNQVDPPPDPQVCNVLSVVLNVLSVVLSVLSVLLSVLNCLQPPVVVVLVVVVVVDPDPVCVVVSVVSVVSNVVSVVCNVVSSVSSNVSSLVSLVSVLVVLLSCLVPLSSLLSCLVCVVSVCSRDPPVSQQVSQCSSDVQGSLRSLQSNLVVCVVVVVLVSSLVSLVVSLVVPDDDDGDCPDQLVNSLVSLVSSLVVCVVVVVVVSNVSSVVSNVSSD